Protein AF-A0A915YGZ9-F1 (afdb_monomer_lite)

Organism: NCBI:txid2864201

Foldseek 3Di:
DQDAQDPVCQVVDAPVSLLSNVQPVVLVQQFFKKKWFALDDHPPGGAIHIHGHNDPVVQVVVVVVVVVPVDPRRQMWMFTWDWDQDPQGIEIEGETDDGPDDQVRCQVRVQVVCCVRHVYGYHYDPDDDPDPDPDDDDDDDDDDDDDDDDDDDDDDDDDPDDPLVVLLVVLVVLLVVLLVLLLVLLVVLLVVLVVVDDLLSSLVSLVVSLSSLVVSVVSLVVHDPVSVVVCVVSNVLSVVLSVLSNVLSVLSNCLVPPDDDPVVSVVSSVVSSVSSVVNNVSSD

Structure (mmCIF, N/CA/C/O backbone):
data_AF-A0A915YGZ9-F1
#
_entry.id   AF-A0A915YGZ9-F1
#
loop_
_atom_site.group_PDB
_atom_site.id
_atom_site.type_symbol
_atom_site.label_atom_id
_atom_site.label_alt_id
_atom_site.label_comp_id
_atom_site.label_asym_id
_atom_site.label_entity_id
_atom_site.label_seq_id
_atom_site.pdbx_PDB_ins_code
_atom_site.Cartn_x
_atom_site.Cartn_y
_atom_site.Cartn_z
_atom_site.occupancy
_atom_site.B_iso_or_equiv
_atom_site.auth_seq_id
_atom_site.auth_comp_id
_atom_site.auth_asym_id
_atom_site.auth_atom_id
_atom_site.pdbx_PDB_model_num
ATOM 1 N N . MET A 1 1 ? -18.523 4.473 -26.716 1.00 43.66 1 MET A N 1
ATOM 2 C CA . MET A 1 1 ? -17.193 3.963 -26.310 1.00 43.66 1 MET A CA 1
ATOM 3 C C . MET A 1 1 ? -17.220 3.753 -24.802 1.00 43.66 1 MET A C 1
ATOM 5 O O . MET A 1 1 ? -17.851 4.558 -24.131 1.00 43.66 1 MET A O 1
ATOM 9 N N . ALA A 1 2 ? -16.662 2.661 -24.270 1.00 50.44 2 ALA A N 1
ATOM 10 C CA . ALA A 1 2 ? -16.643 2.442 -22.821 1.00 50.44 2 ALA A CA 1
ATOM 11 C C . ALA A 1 2 ? -15.711 3.469 -22.157 1.00 50.44 2 ALA A C 1
ATOM 13 O O . ALA A 1 2 ? -14.562 3.607 -22.577 1.00 50.44 2 ALA A O 1
ATOM 14 N N . GLU A 1 3 ? -16.214 4.203 -21.165 1.00 63.06 3 GLU A N 1
ATOM 15 C CA . GLU A 1 3 ? -15.434 5.199 -20.427 1.00 63.06 3 GLU A CA 1
ATOM 16 C C . GLU A 1 3 ? -14.246 4.537 -19.724 1.00 63.06 3 GLU A C 1
ATOM 18 O O . GLU A 1 3 ? -14.360 3.471 -19.107 1.00 63.06 3 GLU A O 1
ATOM 23 N N . ILE A 1 4 ? -13.075 5.158 -19.863 1.00 77.62 4 ILE A N 1
ATOM 24 C CA . ILE A 1 4 ? -11.853 4.716 -19.197 1.00 77.62 4 ILE A CA 1
ATOM 25 C C . ILE A 1 4 ? -11.959 5.110 -17.733 1.00 77.62 4 ILE A C 1
ATOM 27 O O . ILE A 1 4 ? -12.167 6.278 -17.422 1.00 77.62 4 ILE A O 1
ATOM 31 N N . LEU A 1 5 ? -11.795 4.144 -16.833 1.00 84.12 5 LEU A N 1
ATOM 32 C CA . LEU A 1 5 ? -11.797 4.432 -15.411 1.00 84.12 5 LEU A CA 1
ATOM 33 C C . LEU A 1 5 ? -10.493 5.156 -15.042 1.00 84.12 5 LEU A C 1
ATOM 35 O O . LEU A 1 5 ? -9.425 4.547 -15.019 1.00 84.12 5 LEU A O 1
ATOM 39 N N . SER A 1 6 ? -10.575 6.461 -14.778 1.00 87.19 6 SER A N 1
ATOM 40 C CA . SER A 1 6 ? -9.442 7.309 -14.391 1.00 87.19 6 SER A CA 1
ATOM 41 C C . SER A 1 6 ? -9.788 8.165 -13.175 1.00 87.19 6 SER A C 1
ATOM 43 O O . SER A 1 6 ? -10.955 8.416 -12.884 1.00 87.19 6 SER A O 1
ATOM 45 N N . TYR A 1 7 ? -8.766 8.611 -12.447 1.00 86.94 7 TYR A N 1
ATOM 46 C CA . TYR A 1 7 ? -8.961 9.400 -11.231 1.00 86.94 7 TYR A CA 1
ATOM 47 C C . TYR A 1 7 ? -9.593 10.772 -11.487 1.00 86.94 7 TYR A C 1
ATOM 49 O O . TYR A 1 7 ? -10.440 11.195 -10.707 1.00 86.94 7 TYR A O 1
ATOM 57 N N . ASP A 1 8 ? -9.232 11.437 -12.586 1.00 85.44 8 ASP A N 1
ATOM 58 C CA . ASP A 1 8 ? -9.787 12.753 -12.928 1.00 85.44 8 ASP A CA 1
ATOM 59 C C . ASP A 1 8 ? -11.299 12.675 -13.147 1.00 85.44 8 ASP A C 1
ATOM 61 O O . ASP A 1 8 ? -12.052 13.497 -12.630 1.00 85.44 8 ASP A O 1
ATOM 65 N N . LEU A 1 9 ? -11.749 11.617 -13.827 1.00 85.19 9 LEU A N 1
ATOM 66 C CA . LEU A 1 9 ? -13.162 11.394 -14.118 1.00 85.19 9 LEU A CA 1
ATOM 67 C C . LEU A 1 9 ? -13.955 10.959 -12.879 1.00 85.19 9 LEU A C 1
ATOM 69 O O . LEU A 1 9 ? -15.154 11.211 -12.804 1.00 85.19 9 LEU A O 1
ATOM 73 N N . LEU A 1 10 ? -13.314 10.351 -11.872 1.00 84.88 10 LEU A N 1
ATOM 74 C CA . LEU A 1 10 ? -14.006 9.899 -10.657 1.00 84.88 10 LEU A CA 1
ATOM 75 C C . LEU A 1 10 ? -14.668 11.031 -9.866 1.00 84.88 10 LEU A C 1
ATOM 77 O O . LEU A 1 10 ? -15.648 10.766 -9.171 1.00 84.88 10 LEU A O 1
ATOM 81 N N . LYS A 1 11 ? -14.144 12.261 -9.948 1.00 80.06 11 LYS A N 1
ATOM 82 C CA . LYS A 1 11 ? -14.686 13.415 -9.212 1.00 80.06 11 LYS A CA 1
ATOM 83 C C . LYS A 1 11 ? -16.086 13.807 -9.690 1.00 80.06 11 LYS A C 1
ATOM 85 O O . LYS A 1 11 ? -16.887 14.290 -8.895 1.00 80.06 11 LYS A O 1
ATOM 90 N N . GLU A 1 12 ? -16.368 13.578 -10.967 1.00 83.69 12 GLU A N 1
ATOM 91 C CA . GLU A 1 12 ? -17.609 13.988 -11.633 1.00 83.69 12 GLU A CA 1
ATOM 92 C C . GLU A 1 12 ? -18.533 12.795 -11.932 1.00 83.69 12 GLU A C 1
ATOM 94 O O . GLU A 1 12 ? -19.723 12.967 -12.190 1.00 83.69 12 GLU A O 1
ATOM 99 N N . MET A 1 13 ? -18.002 11.573 -11.840 1.00 86.44 13 MET A N 1
ATOM 100 C CA . MET A 1 13 ? -18.695 10.334 -12.180 1.00 86.44 13 MET A CA 1
ATOM 101 C C . MET A 1 13 ? -19.729 9.910 -11.129 1.00 86.44 13 MET A C 1
ATOM 103 O O . MET A 1 13 ? -19.469 9.851 -9.921 1.00 86.44 13 MET A O 1
ATOM 107 N N . LYS A 1 14 ? -20.912 9.500 -11.596 1.00 87.31 14 LYS A N 1
ATOM 108 C CA . LYS A 1 14 ? -21.952 8.893 -10.750 1.00 87.31 14 LYS A CA 1
ATOM 109 C C . LYS A 1 14 ? -21.670 7.409 -10.507 1.00 87.31 14 LYS A C 1
ATOM 111 O O . LYS A 1 14 ? -21.064 6.713 -11.315 1.00 87.31 14 LYS A O 1
ATOM 116 N N . PHE A 1 15 ? -22.227 6.852 -9.431 1.00 86.00 15 PHE A N 1
ATOM 117 C CA . PHE A 1 15 ? -22.031 5.434 -9.085 1.00 86.00 15 PHE A CA 1
ATOM 118 C C . PHE A 1 15 ? -22.473 4.442 -10.175 1.00 86.00 15 PHE A C 1
ATOM 120 O O . PHE A 1 15 ? -21.879 3.372 -10.322 1.00 86.00 15 PHE A O 1
ATOM 127 N N . ALA A 1 16 ? -23.505 4.782 -10.950 1.00 87.31 16 ALA A N 1
ATOM 128 C CA . ALA A 1 16 ? -23.951 3.969 -12.080 1.00 87.31 16 ALA A CA 1
ATOM 129 C C . ALA A 1 16 ? -22.912 3.935 -13.217 1.00 87.31 16 ALA A C 1
ATOM 131 O O . ALA A 1 16 ? -22.626 2.861 -13.750 1.00 87.31 16 ALA A O 1
ATOM 132 N N . GLU A 1 17 ? -22.319 5.085 -13.540 1.00 88.62 17 GLU A N 1
ATOM 133 C CA . GLU A 1 17 ? -21.256 5.230 -14.543 1.00 88.62 17 GLU A CA 1
ATOM 134 C C . GLU A 1 17 ? -19.993 4.500 -14.085 1.00 88.62 17 GLU A C 1
ATOM 136 O O . GLU A 1 17 ? -19.465 3.668 -14.822 1.00 88.62 17 GLU A O 1
ATOM 141 N N . PHE A 1 18 ? -19.614 4.665 -12.812 1.00 89.44 18 PHE A N 1
ATOM 142 C CA . PHE A 1 18 ? -18.520 3.916 -12.198 1.00 89.44 18 PHE A CA 1
ATOM 143 C C . PHE A 1 18 ? -18.709 2.408 -12.348 1.00 89.44 18 PHE A C 1
ATOM 145 O O . PHE A 1 18 ? -17.814 1.721 -12.829 1.00 89.44 18 PHE A O 1
ATOM 152 N N . LYS A 1 19 ? -19.884 1.868 -11.998 1.00 88.75 19 LYS A N 1
ATOM 153 C CA . LYS A 1 19 ? -20.161 0.432 -12.158 1.00 88.75 19 LYS A CA 1
ATOM 154 C C . LYS A 1 19 ? -20.038 -0.031 -13.606 1.00 88.75 19 LYS A C 1
ATOM 156 O O . LYS A 1 19 ? -19.611 -1.161 -13.837 1.00 88.75 19 LYS A O 1
ATOM 161 N N . LYS A 1 20 ? -20.452 0.799 -14.566 1.00 89.69 20 LYS A N 1
ATOM 162 C CA . LYS A 1 20 ? -20.376 0.484 -15.995 1.00 89.69 20 LYS A CA 1
ATOM 163 C C . LYS A 1 20 ? -18.922 0.464 -16.471 1.00 89.69 20 LYS A C 1
ATOM 165 O O . LYS A 1 20 ? -18.517 -0.527 -17.069 1.00 89.69 20 LYS A O 1
ATOM 170 N N . ALA A 1 21 ? -18.140 1.490 -16.135 1.00 89.00 21 ALA A N 1
ATOM 171 C CA . ALA A 1 21 ? -16.714 1.570 -16.452 1.00 89.00 21 ALA A CA 1
ATOM 172 C C . ALA A 1 21 ? -15.910 0.455 -15.762 1.00 89.00 21 ALA A C 1
ATOM 174 O O . ALA A 1 21 ? -15.092 -0.213 -16.386 1.00 89.00 21 ALA A O 1
ATOM 175 N N . PHE A 1 22 ? -16.203 0.174 -14.490 1.00 90.38 22 PHE A N 1
ATOM 176 C CA . PHE A 1 22 ? -15.531 -0.867 -13.714 1.00 90.38 22 PHE A CA 1
ATOM 177 C C . PHE A 1 22 ? -15.728 -2.267 -14.304 1.00 90.38 22 PHE A C 1
ATOM 179 O O . PHE A 1 22 ? -14.809 -3.079 -14.261 1.00 90.38 22 PHE A O 1
ATOM 186 N N . LYS A 1 23 ? -16.907 -2.555 -14.875 1.00 90.56 23 LYS A N 1
ATOM 187 C CA . LYS A 1 23 ? -17.231 -3.840 -15.521 1.00 90.56 23 LYS A CA 1
ATOM 188 C C . LYS A 1 23 ? -16.479 -4.085 -16.831 1.00 90.56 23 LYS A C 1
ATOM 190 O O . LYS A 1 23 ? -16.531 -5.201 -17.353 1.00 90.56 23 LYS A O 1
ATOM 195 N N . GLU A 1 24 ? -15.773 -3.085 -17.355 1.00 90.19 24 GLU A N 1
ATOM 196 C CA . GLU A 1 24 ? -15.009 -3.192 -18.592 1.00 90.19 24 GLU A CA 1
ATOM 197 C C . GLU A 1 24 ? -13.761 -4.067 -18.386 1.00 90.19 24 GLU A C 1
ATOM 199 O O . GLU A 1 24 ? -12.657 -3.598 -18.095 1.00 90.19 24 GLU A O 1
ATOM 204 N N . LYS A 1 25 ? -13.931 -5.383 -18.560 1.00 87.12 25 LYS A N 1
ATOM 205 C CA . LYS A 1 25 ? -12.878 -6.395 -18.349 1.00 87.12 25 LYS A CA 1
ATOM 206 C C . LYS A 1 25 ? -11.600 -6.102 -19.137 1.00 87.12 25 LYS A C 1
ATOM 208 O O . LYS A 1 25 ? -10.515 -6.474 -18.699 1.00 87.12 25 LYS A O 1
ATOM 213 N N . THR A 1 26 ? -11.714 -5.445 -20.290 1.00 88.88 26 THR A N 1
ATOM 214 C CA . THR A 1 26 ? -10.580 -5.065 -21.141 1.00 88.88 26 THR A CA 1
ATOM 215 C C . THR A 1 26 ? -9.584 -4.164 -20.412 1.00 88.88 26 THR A C 1
ATOM 217 O O . THR A 1 26 ? -8.379 -4.299 -20.617 1.00 88.88 26 THR A O 1
ATOM 220 N N . GLN A 1 27 ? -10.061 -3.265 -19.545 1.00 90.56 27 GLN A N 1
ATOM 221 C CA . GLN A 1 27 ? -9.191 -2.368 -18.779 1.00 90.56 27 GLN A CA 1
ATOM 222 C C . GLN A 1 27 ? -8.396 -3.147 -17.733 1.00 90.56 27 GLN A C 1
ATOM 224 O O . GLN A 1 27 ? -7.191 -2.953 -17.628 1.00 90.56 27 GLN A O 1
ATOM 229 N N . TRP A 1 28 ? -9.042 -4.096 -17.054 1.00 91.38 28 TRP A N 1
ATOM 230 C CA . TRP A 1 28 ? -8.407 -4.972 -16.067 1.00 91.38 28 TRP A CA 1
ATOM 231 C C . TRP A 1 28 ? -7.392 -5.932 -16.683 1.00 91.38 28 TRP A C 1
ATOM 233 O O . TRP A 1 28 ? -6.303 -6.091 -16.147 1.00 91.38 28 TRP A O 1
ATOM 243 N N . LYS A 1 29 ? -7.699 -6.514 -17.848 1.00 88.94 29 LYS A N 1
ATOM 244 C CA . LYS A 1 29 ? -6.768 -7.398 -18.573 1.00 88.94 29 LYS A CA 1
ATOM 245 C C . LYS A 1 29 ? -5.496 -6.688 -19.040 1.00 88.94 29 LYS A C 1
ATOM 247 O O . LYS A 1 29 ? -4.456 -7.321 -19.144 1.00 88.94 29 LYS A O 1
ATOM 252 N N . LYS A 1 30 ? -5.588 -5.397 -19.374 1.00 90.31 30 LYS A N 1
ATOM 253 C CA . LYS A 1 30 ? -4.459 -4.593 -19.877 1.00 90.31 30 LYS A CA 1
ATOM 254 C C . LYS A 1 30 ? -3.708 -3.852 -18.773 1.00 90.31 30 LYS A C 1
ATOM 256 O O . LYS A 1 30 ? -2.766 -3.118 -19.071 1.00 90.31 30 LYS A O 1
ATOM 261 N N . ALA A 1 31 ? -4.167 -3.950 -17.533 1.00 92.94 31 ALA A N 1
ATOM 262 C CA . ALA A 1 31 ? -3.601 -3.187 -16.444 1.00 92.94 31 ALA A CA 1
ATOM 263 C C . ALA A 1 31 ? -2.460 -3.956 -15.775 1.00 92.94 31 ALA A C 1
ATOM 265 O O . ALA A 1 31 ? -2.539 -5.161 -15.569 1.00 92.94 31 ALA A O 1
ATOM 266 N N . LYS A 1 32 ? -1.386 -3.224 -15.476 1.00 91.50 32 LYS A N 1
ATOM 267 C CA . LYS A 1 32 ? -0.167 -3.711 -14.813 1.00 91.50 32 LYS A CA 1
ATOM 268 C C . LYS A 1 32 ? -0.050 -3.192 -13.379 1.00 91.50 32 LYS A C 1
ATOM 270 O O . LYS A 1 32 ? 0.718 -3.709 -12.577 1.00 91.50 32 LYS A O 1
ATOM 275 N N . ALA A 1 33 ? -0.797 -2.142 -13.053 1.00 92.19 33 ALA A N 1
ATOM 276 C CA . ALA A 1 33 ? -0.875 -1.582 -11.714 1.00 92.19 33 ALA A CA 1
ATOM 277 C C . ALA A 1 33 ? -2.306 -1.142 -11.403 1.00 92.19 33 ALA A C 1
ATOM 279 O O . ALA A 1 33 ? -3.126 -0.985 -12.309 1.00 92.19 33 ALA A O 1
ATOM 280 N N . ALA A 1 34 ? -2.608 -0.936 -10.127 1.00 94.00 34 ALA A N 1
ATOM 281 C CA . ALA A 1 34 ? -3.889 -0.402 -9.693 1.00 94.00 34 ALA A CA 1
ATOM 282 C C . ALA A 1 34 ? -3.729 0.499 -8.468 1.00 94.00 34 ALA A C 1
ATOM 284 O O . ALA A 1 34 ? -2.832 0.305 -7.642 1.00 94.00 34 ALA A O 1
ATOM 285 N N . ILE A 1 35 ? -4.633 1.472 -8.354 1.00 91.75 35 ILE A N 1
ATOM 286 C CA . ILE A 1 35 ? -4.835 2.247 -7.129 1.00 91.75 35 ILE A CA 1
ATOM 287 C C . ILE A 1 35 ? -6.221 1.957 -6.585 1.00 91.75 35 ILE A C 1
ATOM 289 O O . ILE A 1 35 ? -7.209 2.024 -7.309 1.00 91.75 35 ILE A O 1
ATOM 293 N N . PHE A 1 36 ? -6.283 1.691 -5.293 1.00 91.75 36 PHE A N 1
ATOM 294 C CA . PHE A 1 36 ? -7.495 1.529 -4.524 1.00 91.75 36 PHE A CA 1
ATOM 295 C C . PHE A 1 36 ? -7.694 2.741 -3.621 1.00 91.75 36 PHE A C 1
ATOM 297 O O . PHE A 1 36 ? -6.820 3.097 -2.830 1.00 91.75 36 PHE A O 1
ATOM 304 N N . LEU A 1 37 ? -8.862 3.364 -3.735 1.00 89.56 37 LEU A N 1
ATOM 305 C CA . LEU A 1 37 ? -9.343 4.391 -2.823 1.00 89.56 37 LEU A CA 1
ATOM 306 C C . LEU A 1 37 ? -10.412 3.756 -1.945 1.00 89.56 37 LEU A C 1
ATOM 308 O O . LEU A 1 37 ? -11.512 3.445 -2.401 1.00 89.56 37 LEU A O 1
ATOM 312 N N . ILE A 1 38 ? -10.070 3.520 -0.689 1.00 87.00 38 ILE A N 1
ATOM 313 C CA . ILE A 1 38 ? -10.939 2.869 0.279 1.00 87.00 38 ILE A CA 1
ATOM 314 C C . ILE A 1 38 ? -11.824 3.912 0.950 1.00 87.00 38 ILE A C 1
ATOM 316 O O . ILE A 1 38 ? -11.383 5.010 1.280 1.00 87.00 38 ILE A O 1
ATOM 320 N N . ASP A 1 39 ? -13.089 3.549 1.161 1.00 84.56 39 ASP A N 1
ATOM 321 C CA . ASP A 1 39 ? -14.112 4.422 1.741 1.00 84.56 39 ASP A CA 1
ATOM 322 C C . ASP A 1 39 ? -14.301 5.745 0.952 1.00 84.56 39 ASP A C 1
ATOM 324 O O . ASP A 1 39 ? -14.706 6.763 1.522 1.00 84.56 39 ASP A O 1
ATOM 328 N N . TYR A 1 40 ? -14.036 5.737 -0.365 1.00 86.69 40 TYR A N 1
ATOM 329 C CA . TYR A 1 40 ? -14.212 6.904 -1.230 1.00 86.69 40 TYR A CA 1
ATOM 330 C C . TYR A 1 40 ? -15.689 7.294 -1.298 1.00 86.69 40 TYR A C 1
ATOM 332 O O . TYR A 1 40 ? -16.562 6.456 -1.543 1.00 86.69 40 TYR A O 1
ATOM 340 N N . LYS A 1 41 ? -15.979 8.578 -1.065 1.00 84.38 41 LYS A N 1
ATOM 341 C CA . LYS A 1 41 ? -17.345 9.105 -1.064 1.00 84.38 41 LYS A CA 1
ATOM 342 C C . LYS A 1 41 ? -17.785 9.400 -2.496 1.00 84.38 41 LYS A C 1
ATOM 344 O O . LYS A 1 41 ? -17.316 10.359 -3.093 1.00 84.38 41 LYS A O 1
ATOM 349 N N . MET A 1 42 ? -18.725 8.611 -3.005 1.00 83.50 42 MET A N 1
ATOM 350 C CA . MET A 1 42 ? -19.370 8.830 -4.298 1.00 83.50 42 MET A CA 1
ATOM 351 C C . MET A 1 42 ? -20.863 9.074 -4.055 1.00 83.50 42 MET A C 1
ATOM 353 O O . MET A 1 42 ? -21.621 8.163 -3.706 1.00 83.50 42 MET A O 1
ATOM 357 N N . GLY A 1 43 ? -21.277 10.338 -4.153 1.00 79.38 43 GLY A N 1
ATOM 358 C CA . GLY A 1 43 ? -22.598 10.780 -3.702 1.00 79.38 43 GLY A CA 1
ATOM 359 C C . GLY A 1 43 ? -22.776 10.594 -2.189 1.00 79.38 43 GLY A C 1
ATOM 360 O O . GLY A 1 43 ? -22.001 11.120 -1.387 1.00 79.38 43 GLY A O 1
ATOM 361 N N . THR A 1 44 ? -23.799 9.840 -1.783 1.00 80.44 44 THR A N 1
ATOM 362 C CA . THR A 1 44 ? -24.118 9.574 -0.367 1.00 80.44 44 THR A CA 1
ATOM 363 C C . THR A 1 44 ? -23.420 8.341 0.208 1.00 80.44 44 THR A C 1
ATOM 365 O O . THR A 1 44 ? -23.426 8.156 1.423 1.00 80.44 44 THR A O 1
ATOM 368 N N . LYS A 1 45 ? -22.794 7.499 -0.627 1.00 80.75 45 LYS A N 1
ATOM 369 C CA . LYS A 1 45 ? -22.189 6.229 -0.199 1.00 80.75 45 LYS A CA 1
ATOM 370 C C . LYS A 1 45 ? -20.666 6.317 -0.173 1.00 80.75 45 LYS A C 1
ATOM 372 O O . LYS A 1 45 ? -20.054 6.905 -1.062 1.00 80.75 45 LYS A O 1
ATOM 377 N N . LYS A 1 46 ? -20.057 5.695 0.838 1.00 85.56 46 LYS A N 1
ATOM 378 C CA . LYS A 1 46 ? -18.619 5.404 0.868 1.00 85.56 46 LYS A CA 1
ATOM 379 C C . LYS A 1 46 ? -18.405 3.991 0.348 1.00 85.56 46 LYS A C 1
ATOM 381 O O . LYS A 1 46 ? -19.049 3.067 0.837 1.00 85.56 46 LYS A O 1
ATOM 386 N N . LEU A 1 47 ? -17.530 3.824 -0.635 1.00 85.94 47 LEU A N 1
ATOM 387 C CA . LEU A 1 47 ? -17.224 2.516 -1.205 1.00 85.94 47 LEU A CA 1
ATOM 388 C C . LEU A 1 47 ? -15.755 2.413 -1.627 1.00 85.94 47 LEU A C 1
ATOM 390 O O . LEU A 1 47 ? -15.129 3.438 -1.901 1.00 85.94 47 LEU A O 1
ATOM 394 N N . PRO A 1 48 ? -15.189 1.196 -1.676 1.00 88.50 48 PRO A N 1
ATOM 395 C CA . PRO A 1 48 ? -13.889 0.989 -2.289 1.00 88.50 48 PRO A CA 1
ATOM 396 C C . PRO A 1 48 ? -13.985 1.231 -3.799 1.00 88.50 48 PRO A C 1
ATOM 398 O O . PRO A 1 48 ? -14.877 0.711 -4.467 1.00 88.50 48 PRO A O 1
ATOM 401 N N . ILE A 1 49 ? -13.049 2.005 -4.333 1.00 90.00 49 ILE A N 1
ATOM 402 C CA . ILE A 1 49 ? -12.879 2.240 -5.767 1.00 90.00 49 ILE A CA 1
ATOM 403 C C . ILE A 1 49 ? -11.524 1.694 -6.175 1.00 90.00 49 ILE A C 1
ATOM 405 O O . ILE A 1 49 ? -10.552 1.893 -5.454 1.00 90.00 49 ILE A O 1
ATOM 409 N N . ALA A 1 50 ? -11.452 1.040 -7.331 1.00 92.00 50 ALA A N 1
ATOM 410 C CA . ALA A 1 50 ? -10.194 0.584 -7.902 1.00 92.00 50 ALA A CA 1
ATOM 411 C C . ALA A 1 50 ? -9.999 1.188 -9.289 1.00 92.00 50 ALA A C 1
ATOM 413 O O . ALA A 1 50 ? -10.913 1.150 -10.105 1.00 92.00 50 ALA A O 1
ATOM 414 N N . ILE A 1 51 ? -8.814 1.727 -9.547 1.00 92.69 51 ILE A N 1
ATOM 415 C CA . ILE A 1 51 ? -8.445 2.410 -10.784 1.00 92.69 51 ILE A CA 1
ATOM 416 C C . ILE A 1 51 ? -7.339 1.589 -11.454 1.00 92.69 51 ILE A C 1
ATOM 418 O O . ILE A 1 51 ? -6.222 1.553 -10.927 1.00 92.69 51 ILE A O 1
ATOM 422 N N . PRO A 1 52 ? -7.621 0.914 -12.581 1.00 94.38 52 PRO A N 1
ATOM 423 C CA . PRO A 1 52 ? -6.624 0.150 -13.315 1.00 94.38 52 PRO A CA 1
ATOM 424 C C . PRO A 1 52 ? -5.673 1.075 -14.086 1.00 94.38 52 PRO A C 1
ATOM 426 O O . PRO A 1 52 ? -6.091 2.026 -14.743 1.00 94.38 52 PRO A O 1
ATOM 429 N N . LEU A 1 53 ? -4.380 0.760 -14.065 1.00 92.56 53 LEU A N 1
ATOM 430 C CA . LEU A 1 53 ? -3.331 1.487 -14.777 1.00 92.56 53 LEU A CA 1
ATOM 431 C C . LEU A 1 53 ? -2.603 0.561 -15.749 1.00 92.56 53 LEU A C 1
ATOM 433 O O . LEU A 1 53 ? -2.087 -0.489 -15.372 1.00 92.56 53 LEU A O 1
ATOM 437 N N . ARG A 1 54 ? -2.493 0.984 -17.012 1.00 90.25 54 ARG A N 1
ATOM 438 C CA . ARG A 1 54 ? -1.780 0.223 -18.058 1.00 90.25 54 ARG A CA 1
ATOM 439 C C . ARG A 1 54 ? -0.264 0.188 -17.860 1.00 90.25 54 ARG A C 1
ATOM 441 O O . ARG A 1 54 ? 0.390 -0.749 -18.302 1.00 90.25 54 ARG A O 1
ATOM 448 N N . LYS A 1 55 ? 0.300 1.226 -17.237 1.00 87.12 55 LYS A N 1
ATOM 449 C CA . LYS A 1 55 ? 1.745 1.388 -17.029 1.00 87.12 55 LYS A CA 1
ATOM 450 C C . LYS A 1 55 ? 2.044 1.493 -15.539 1.00 87.12 55 LYS A C 1
ATOM 452 O O . LYS A 1 55 ? 1.404 2.272 -14.837 1.00 87.12 55 LYS A O 1
ATOM 457 N N . THR A 1 56 ? 3.059 0.769 -15.082 1.00 84.12 56 THR A N 1
ATOM 458 C CA . THR A 1 56 ? 3.564 0.821 -13.700 1.00 84.12 56 THR A CA 1
ATOM 459 C C . THR A 1 56 ? 4.149 2.193 -13.357 1.00 84.12 56 THR A C 1
ATOM 461 O O . THR A 1 56 ? 3.975 2.687 -12.246 1.00 84.12 56 THR A O 1
ATOM 464 N N . THR A 1 57 ? 4.758 2.874 -14.332 1.00 84.38 57 THR A N 1
ATOM 465 C CA . THR A 1 57 ? 5.325 4.225 -14.176 1.00 84.38 57 THR A CA 1
ATOM 466 C C . THR A 1 57 ? 4.279 5.292 -13.840 1.00 84.38 57 THR A C 1
ATOM 468 O O . THR A 1 57 ? 4.593 6.256 -13.142 1.00 84.38 57 THR A O 1
ATOM 471 N N . ALA A 1 58 ? 3.023 5.101 -14.260 1.00 85.31 58 ALA A N 1
ATOM 472 C CA . ALA A 1 58 ? 1.922 6.017 -13.955 1.00 85.31 58 ALA A CA 1
ATOM 473 C C . ALA A 1 58 ? 1.500 5.970 -12.474 1.00 85.31 58 ALA A C 1
ATOM 475 O O . ALA A 1 58 ? 0.905 6.924 -11.974 1.00 85.31 58 ALA A O 1
ATOM 476 N N . LEU A 1 59 ? 1.847 4.894 -11.755 1.00 85.56 59 LEU A N 1
ATOM 477 C CA . LEU A 1 59 ? 1.446 4.671 -10.366 1.00 85.56 59 LEU A CA 1
ATOM 478 C C . LEU A 1 59 ? 1.950 5.787 -9.441 1.00 85.56 59 LEU A C 1
ATOM 480 O O . LEU A 1 59 ? 1.169 6.389 -8.709 1.00 85.56 59 LEU A O 1
ATOM 484 N N . LYS A 1 60 ? 3.247 6.117 -9.514 1.00 84.06 60 LYS A N 1
ATOM 485 C CA . LYS A 1 60 ? 3.865 7.149 -8.659 1.00 84.06 60 LYS A CA 1
ATOM 486 C C . LYS A 1 60 ? 3.277 8.538 -8.911 1.00 84.06 60 LYS A C 1
ATOM 488 O O . LYS A 1 60 ? 3.057 9.284 -7.959 1.00 84.06 60 LYS A O 1
ATOM 493 N N . GLY A 1 61 ? 3.036 8.882 -10.178 1.00 86.19 61 GLY A N 1
ATOM 494 C CA . GLY A 1 61 ? 2.429 10.160 -10.557 1.00 86.19 61 GLY A CA 1
ATOM 495 C C . GLY A 1 61 ? 1.022 10.296 -9.985 1.00 86.19 61 GLY A C 1
ATOM 496 O O . GLY A 1 61 ? 0.715 11.286 -9.326 1.00 86.19 61 GLY A O 1
ATOM 497 N N . LEU A 1 62 ? 0.215 9.245 -10.133 1.00 85.9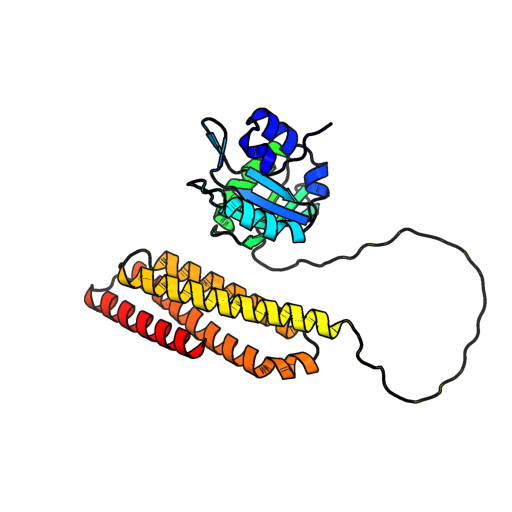4 62 LEU A N 1
ATOM 498 C CA . LEU A 1 62 ? -1.161 9.254 -9.662 1.00 85.94 62 LEU A CA 1
ATOM 499 C C . LEU A 1 62 ? -1.264 9.261 -8.129 1.00 85.94 62 LEU A C 1
ATOM 501 O O . LEU A 1 62 ? -2.084 9.987 -7.579 1.00 85.94 62 LEU A O 1
ATOM 505 N N . ILE A 1 63 ? -0.385 8.546 -7.414 1.00 85.81 63 ILE A N 1
ATOM 506 C CA . ILE A 1 63 ? -0.311 8.627 -5.942 1.00 85.81 63 ILE A CA 1
ATOM 507 C C . ILE A 1 63 ? -0.031 10.065 -5.486 1.00 85.81 63 ILE A C 1
ATOM 509 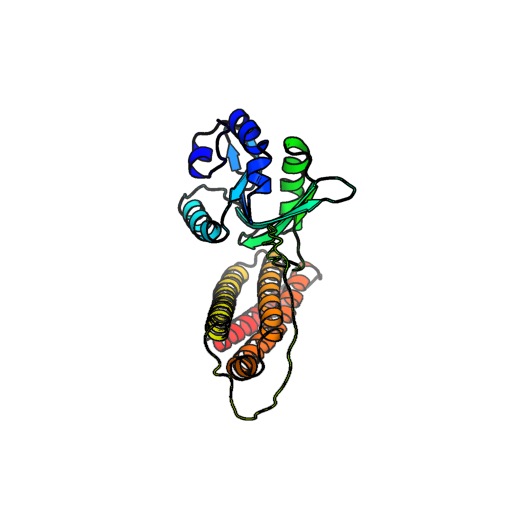O O . ILE A 1 63 ? -0.658 10.538 -4.538 1.00 85.81 63 ILE A O 1
ATOM 513 N N . LYS A 1 64 ? 0.910 10.768 -6.136 1.00 86.44 64 LYS A N 1
ATOM 514 C CA . LYS A 1 64 ? 1.224 12.167 -5.802 1.00 86.44 64 LYS A CA 1
ATOM 515 C C . LYS A 1 64 ? 0.028 13.082 -6.046 1.00 86.44 64 LYS A C 1
ATOM 517 O O . LYS A 1 64 ? -0.280 13.897 -5.184 1.00 86.44 64 LYS A O 1
ATOM 522 N N . GLN A 1 65 ? -0.646 12.917 -7.182 1.00 86.56 65 GLN A N 1
ATOM 523 C CA . GLN A 1 65 ? -1.841 13.681 -7.526 1.00 86.56 65 GLN A CA 1
ATOM 524 C C . GLN A 1 65 ? -2.958 13.473 -6.496 1.00 86.56 65 GLN A C 1
ATOM 526 O O . GLN A 1 65 ? -3.499 14.442 -5.971 1.00 86.56 65 GLN A O 1
ATOM 531 N N . ILE A 1 66 ? -3.247 12.216 -6.150 1.00 85.06 66 ILE A N 1
ATOM 532 C CA . ILE A 1 66 ? -4.266 11.865 -5.157 1.00 85.06 66 ILE A CA 1
ATOM 533 C C . ILE A 1 66 ? -3.932 12.500 -3.805 1.00 85.06 66 ILE A C 1
ATOM 535 O O . ILE A 1 66 ? -4.783 13.171 -3.242 1.00 85.06 66 ILE A O 1
ATOM 539 N N . LYS A 1 67 ? -2.688 12.368 -3.322 1.00 79.69 67 LYS A N 1
ATOM 540 C CA . LYS A 1 67 ? -2.252 12.962 -2.044 1.00 79.69 67 LYS A CA 1
ATOM 541 C C . LYS A 1 67 ? -2.296 14.497 -2.033 1.00 79.69 67 LYS A C 1
ATOM 543 O O . LYS A 1 67 ? -2.426 15.083 -0.960 1.00 79.69 67 LYS A O 1
ATOM 548 N N . ALA A 1 68 ? -2.128 15.142 -3.188 1.00 84.00 68 ALA A N 1
ATOM 549 C CA . ALA A 1 68 ? -2.210 16.596 -3.318 1.00 84.00 68 ALA A CA 1
ATOM 550 C C . ALA A 1 68 ? -3.662 17.096 -3.255 1.00 84.00 68 ALA A C 1
ATOM 552 O O . ALA A 1 68 ? -3.928 18.141 -2.657 1.00 84.00 68 ALA A O 1
ATOM 553 N N . ASP A 1 69 ? -4.604 16.328 -3.805 1.00 75.94 69 ASP A N 1
ATOM 554 C CA . ASP A 1 69 ? -6.028 16.533 -3.563 1.00 75.94 69 ASP A CA 1
ATOM 555 C C . ASP A 1 69 ? -6.323 16.213 -2.094 1.00 75.94 69 ASP A C 1
ATOM 557 O O . ASP A 1 69 ? -6.428 15.052 -1.710 1.00 75.94 69 ASP A O 1
ATOM 561 N N . LYS A 1 70 ? -6.459 17.244 -1.253 1.00 62.94 70 LYS A N 1
ATOM 562 C CA . LYS A 1 70 ? -6.752 17.151 0.190 1.00 62.94 70 LYS A CA 1
ATOM 563 C C . LYS A 1 70 ? -8.144 16.557 0.496 1.00 62.94 70 LYS A C 1
ATOM 565 O O . LYS A 1 70 ? -8.925 17.144 1.243 1.00 62.94 70 LYS A O 1
ATOM 570 N N . HIS A 1 71 ? -8.500 15.402 -0.063 1.00 59.47 71 HIS A N 1
ATOM 571 C CA . HIS A 1 71 ? -9.721 14.702 0.299 1.00 59.47 71 HIS A CA 1
ATOM 572 C C . HIS A 1 71 ? -9.555 14.083 1.696 1.00 59.47 71 HIS A C 1
ATOM 574 O O . HIS A 1 71 ? -8.657 13.267 1.911 1.00 59.47 71 HIS A O 1
ATOM 580 N N . PRO A 1 72 ? -10.453 14.392 2.645 1.00 46.59 72 PRO A N 1
ATOM 581 C CA . PRO A 1 72 ? -10.248 14.134 4.073 1.00 46.59 72 PRO A CA 1
ATOM 582 C C . PRO A 1 72 ? -10.279 12.653 4.500 1.00 46.59 72 PRO A C 1
ATOM 584 O O . PRO A 1 72 ? -10.194 12.369 5.685 1.00 46.59 72 PRO A O 1
ATOM 587 N N . ASN A 1 73 ? -10.418 11.696 3.573 1.00 53.47 73 ASN A N 1
ATOM 588 C CA . ASN A 1 73 ? -10.606 10.269 3.878 1.00 53.47 73 ASN A CA 1
ATOM 589 C C . ASN A 1 73 ? -9.861 9.318 2.921 1.00 53.47 73 ASN A C 1
ATOM 591 O O . ASN A 1 73 ? -10.270 8.169 2.777 1.00 53.47 73 ASN A O 1
ATOM 595 N N . GLN A 1 74 ? -8.806 9.766 2.230 1.00 62.16 74 GLN A N 1
ATOM 596 C CA . GLN A 1 74 ? -8.091 8.937 1.249 1.00 62.16 74 GLN A CA 1
ATOM 597 C C . GLN A 1 74 ? -7.254 7.842 1.917 1.00 62.16 74 GLN A C 1
ATOM 599 O O . GLN A 1 74 ? -6.033 7.911 2.055 1.00 62.16 74 GLN A O 1
ATOM 604 N N . LYS A 1 75 ? -7.940 6.780 2.304 1.00 78.81 75 LYS A N 1
ATOM 605 C CA . LYS A 1 75 ? -7.337 5.496 2.596 1.00 78.81 75 LYS A CA 1
ATOM 606 C C . LYS A 1 75 ? -6.908 4.879 1.270 1.00 78.81 75 LYS A C 1
ATOM 608 O O . LYS A 1 75 ? -7.708 4.269 0.570 1.00 78.81 75 LYS A O 1
ATOM 613 N N . LEU A 1 76 ? -5.667 5.133 0.885 1.00 86.75 76 LEU A N 1
ATOM 614 C CA . LEU A 1 76 ? -5.115 4.697 -0.390 1.00 86.75 76 LEU A CA 1
ATOM 615 C C . LEU A 1 76 ? -4.349 3.387 -0.217 1.00 86.75 76 LEU A C 1
ATOM 617 O O . LEU A 1 76 ? -3.618 3.231 0.758 1.00 86.75 76 LEU A O 1
ATOM 621 N N . ALA A 1 77 ? -4.484 2.496 -1.192 1.00 88.88 77 ALA A N 1
ATOM 622 C CA . ALA A 1 77 ? -3.590 1.374 -1.438 1.00 88.88 77 ALA A CA 1
ATOM 623 C C . ALA A 1 77 ? -3.206 1.366 -2.922 1.00 88.88 77 ALA A C 1
ATOM 625 O O . ALA A 1 77 ? -4.023 1.670 -3.782 1.00 88.88 77 ALA A O 1
ATOM 626 N N . ALA A 1 78 ? -1.959 1.068 -3.245 1.00 89.56 78 ALA A N 1
ATOM 627 C CA . ALA A 1 78 ? -1.439 1.132 -4.602 1.00 89.56 78 ALA A CA 1
ATOM 628 C C . ALA A 1 78 ? -0.378 0.054 -4.809 1.00 89.56 78 ALA A C 1
ATOM 630 O O . ALA A 1 78 ? 0.418 -0.244 -3.915 1.00 89.56 78 ALA A O 1
ATOM 631 N N . GLY A 1 79 ? -0.370 -0.549 -5.989 1.00 90.56 79 GLY A N 1
ATOM 632 C CA . GLY A 1 79 ? 0.446 -1.729 -6.231 1.00 90.56 79 GLY A CA 1
ATOM 633 C C . GLY A 1 79 ? 0.307 -2.292 -7.627 1.00 90.56 79 GLY A C 1
ATOM 634 O O . GLY A 1 79 ? -0.358 -1.712 -8.491 1.00 90.56 79 GLY A O 1
ATOM 635 N N . PHE A 1 80 ? 0.970 -3.420 -7.835 1.00 91.56 80 PHE A N 1
ATOM 636 C CA . PHE A 1 80 ? 0.980 -4.126 -9.107 1.00 91.56 80 PHE A CA 1
ATOM 637 C C . PHE A 1 80 ? -0.143 -5.141 -9.159 1.00 91.56 80 PHE A C 1
ATOM 639 O O . PHE A 1 80 ? -0.557 -5.662 -8.127 1.00 91.56 80 PHE A O 1
ATOM 646 N N . ILE A 1 81 ? -0.654 -5.387 -10.360 1.00 92.62 81 ILE A N 1
ATOM 647 C CA . ILE A 1 81 ? -1.696 -6.386 -10.566 1.00 92.62 81 ILE A CA 1
ATOM 648 C C . ILE A 1 81 ? -1.252 -7.412 -11.593 1.00 92.62 81 ILE A C 1
ATOM 650 O O . ILE A 1 81 ? -0.683 -7.057 -12.625 1.00 92.62 81 ILE A O 1
ATOM 654 N N . LYS A 1 82 ? -1.562 -8.676 -11.317 1.00 90.00 82 LYS A N 1
ATOM 655 C CA . LYS A 1 82 ? -1.394 -9.796 -12.240 1.00 90.00 82 LYS A CA 1
ATOM 656 C C . LYS A 1 82 ? -2.718 -10.542 -12.341 1.00 90.00 82 LYS A C 1
ATOM 658 O O . LYS A 1 82 ? -3.318 -10.907 -11.335 1.00 90.00 82 LYS A O 1
ATOM 663 N N . MET A 1 83 ? -3.197 -10.743 -13.564 1.00 89.50 83 MET A N 1
ATOM 664 C CA . MET A 1 83 ? -4.374 -11.570 -13.815 1.00 89.50 83 MET A CA 1
ATOM 665 C C . MET A 1 83 ? -3.934 -13.015 -14.014 1.00 89.50 83 MET A C 1
ATOM 667 O O . MET A 1 83 ? -3.138 -13.300 -14.905 1.00 89.50 83 MET A O 1
ATOM 671 N N . VAL A 1 84 ? -4.489 -13.924 -13.223 1.00 88.50 84 VAL A N 1
ATOM 672 C CA . VAL A 1 84 ? -4.224 -15.362 -13.285 1.00 88.50 84 VAL A CA 1
ATOM 673 C C . VAL A 1 84 ? -5.545 -16.090 -13.530 1.00 88.50 84 VAL A C 1
ATOM 675 O O . VAL A 1 84 ? -6.603 -15.663 -13.069 1.00 88.50 84 VAL A O 1
ATOM 678 N N . LYS A 1 85 ? -5.524 -17.180 -14.298 1.00 88.88 85 LYS A N 1
ATOM 679 C CA . LYS A 1 85 ? -6.682 -18.075 -14.419 1.00 88.88 85 LYS A CA 1
ATOM 680 C C . LYS A 1 85 ? -6.536 -19.185 -13.385 1.00 88.88 85 LYS A C 1
ATOM 682 O O . LYS A 1 85 ? -5.554 -19.917 -13.430 1.00 88.88 85 LYS A O 1
ATOM 687 N N . THR A 1 86 ? -7.503 -19.321 -12.486 1.00 88.69 86 THR A N 1
ATOM 688 C CA . THR A 1 86 ? -7.546 -20.410 -11.503 1.00 88.69 86 THR A CA 1
ATOM 689 C C . THR A 1 86 ? -8.752 -21.313 -11.760 1.00 88.69 86 THR A C 1
ATOM 691 O O . THR A 1 86 ? -9.593 -21.023 -12.617 1.00 88.69 86 THR A O 1
ATOM 694 N N . LYS A 1 87 ? -8.833 -22.439 -11.037 1.00 84.06 87 LYS A N 1
ATOM 695 C CA . LYS A 1 87 ? -9.964 -23.381 -11.131 1.00 84.06 87 LYS A CA 1
ATOM 696 C C . LYS A 1 87 ? -11.299 -22.718 -10.759 1.00 84.06 87 LYS A C 1
ATOM 698 O O . LYS A 1 87 ? -12.321 -23.053 -11.345 1.00 84.06 87 LYS A O 1
ATOM 703 N N . ASP A 1 88 ? -11.256 -21.720 -9.877 1.00 80.62 88 ASP A N 1
ATOM 704 C CA . ASP A 1 88 ? -12.417 -20.948 -9.412 1.00 80.62 88 ASP A CA 1
ATOM 705 C C . ASP A 1 88 ? -12.740 -19.730 -10.295 1.00 80.62 88 ASP A C 1
ATOM 707 O O . ASP A 1 88 ? -13.608 -18.918 -9.965 1.00 80.62 88 ASP A O 1
ATOM 711 N N . GLY A 1 89 ? -12.041 -19.585 -11.425 1.00 85.38 89 GLY A N 1
ATOM 712 C CA . GLY A 1 89 ? -12.239 -18.517 -12.395 1.00 85.38 89 GLY A CA 1
ATOM 713 C C . GLY A 1 89 ? -11.076 -17.518 -12.469 1.00 85.38 89 GLY A C 1
ATOM 714 O O . GLY A 1 89 ? -9.965 -17.784 -12.019 1.00 85.38 89 GLY A O 1
ATOM 715 N N . PRO A 1 90 ? -11.282 -16.362 -13.121 1.00 89.06 90 PRO A N 1
ATOM 716 C CA . PRO A 1 90 ? -10.260 -15.325 -13.212 1.00 89.06 90 PRO A CA 1
ATOM 717 C C . PRO A 1 90 ? -9.958 -14.724 -11.832 1.00 89.06 90 PRO A C 1
ATOM 719 O O . PRO A 1 90 ? -10.861 -14.279 -11.126 1.00 89.06 90 PRO A O 1
ATOM 722 N N . GLN A 1 91 ? -8.679 -14.664 -11.482 1.00 91.50 91 GLN A N 1
ATOM 723 C CA . GLN A 1 91 ? -8.170 -14.095 -10.243 1.00 91.50 91 GLN A CA 1
ATOM 724 C C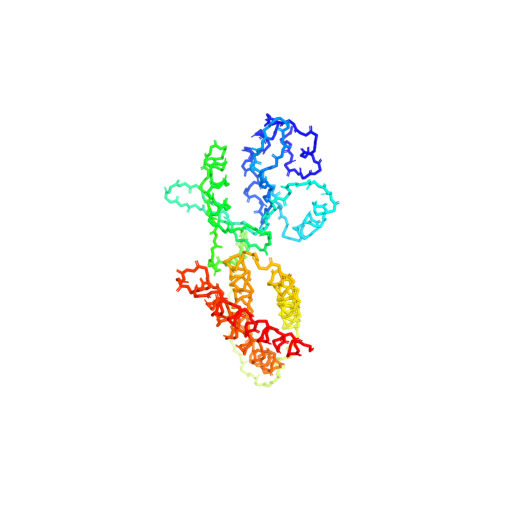 . GLN A 1 91 ? -7.279 -12.892 -10.550 1.00 91.50 91 GLN A C 1
ATOM 726 O O . GLN A 1 91 ? -6.458 -12.931 -11.465 1.00 91.50 91 GLN A O 1
ATOM 731 N N . LEU A 1 92 ? -7.458 -11.817 -9.792 1.00 92.62 92 LEU A N 1
ATOM 732 C CA . LEU A 1 92 ? -6.599 -10.649 -9.806 1.00 92.62 92 LEU A CA 1
ATOM 733 C C . LEU A 1 92 ? -5.735 -10.676 -8.548 1.00 92.62 92 LEU A C 1
ATOM 735 O O . LEU A 1 92 ? -6.232 -10.487 -7.437 1.00 92.62 92 LEU A O 1
ATOM 739 N N . ASN A 1 93 ? -4.447 -10.908 -8.751 1.00 91.50 93 ASN A N 1
ATOM 740 C CA . ASN A 1 93 ? -3.439 -10.872 -7.709 1.00 91.50 93 ASN A CA 1
ATOM 741 C C . ASN A 1 93 ? -2.919 -9.448 -7.599 1.00 91.50 93 ASN A C 1
ATOM 743 O O . ASN A 1 93 ? -2.536 -8.851 -8.608 1.00 91.50 93 ASN A O 1
ATOM 747 N N . PHE A 1 94 ? -2.928 -8.898 -6.393 1.00 93.06 94 PHE A N 1
ATOM 748 C CA . PHE A 1 94 ? -2.470 -7.547 -6.128 1.00 93.06 94 PHE A CA 1
ATOM 749 C C . PHE A 1 94 ? -1.277 -7.552 -5.184 1.00 93.06 94 PHE A C 1
ATOM 751 O O . PHE A 1 94 ? -1.400 -7.921 -4.020 1.00 93.06 94 PHE A O 1
ATOM 758 N N . SER A 1 95 ? -0.135 -7.077 -5.664 1.00 87.50 95 SER A N 1
ATOM 759 C CA . SER A 1 95 ? 1.063 -6.911 -4.847 1.00 87.50 95 SER A CA 1
ATOM 760 C C . SER A 1 95 ? 1.094 -5.476 -4.310 1.00 87.50 95 SER A C 1
ATOM 762 O O . SER A 1 95 ? 1.348 -4.526 -5.058 1.00 87.50 95 SER A O 1
ATOM 764 N N . LEU A 1 96 ? 0.809 -5.301 -3.016 1.00 86.75 96 LEU A N 1
ATOM 765 C CA . LEU A 1 96 ? 0.766 -3.989 -2.362 1.00 86.75 96 LEU A CA 1
ATOM 766 C C . LEU A 1 96 ? 2.171 -3.361 -2.294 1.00 86.75 96 LEU A C 1
ATOM 768 O O . LEU A 1 96 ? 3.112 -3.945 -1.751 1.00 86.75 96 LEU A O 1
ATOM 772 N N . THR A 1 97 ? 2.301 -2.143 -2.827 1.00 81.75 97 THR A N 1
ATOM 773 C CA . THR A 1 97 ? 3.576 -1.395 -2.870 1.00 81.75 97 THR A CA 1
ATOM 774 C C . THR A 1 97 ? 3.558 -0.117 -2.045 1.00 81.75 97 THR A C 1
ATOM 776 O O . THR A 1 97 ? 4.605 0.337 -1.600 1.00 81.75 97 THR A O 1
ATOM 779 N N . SER A 1 98 ? 2.390 0.502 -1.866 1.00 72.69 98 SER A N 1
ATOM 780 C CA . SER A 1 98 ? 2.249 1.702 -1.047 1.00 72.69 98 SER A CA 1
ATOM 781 C C . SER A 1 98 ? 0.813 1.867 -0.571 1.00 72.69 98 SER A C 1
ATOM 783 O O . SER A 1 98 ? -0.119 1.420 -1.241 1.00 72.69 98 SER A O 1
ATOM 785 N N . GLY A 1 99 ? 0.637 2.597 0.524 1.00 67.19 99 GLY A N 1
ATOM 786 C CA . GLY A 1 99 ? -0.670 2.898 1.087 1.00 67.19 99 GLY A CA 1
ATOM 787 C C . GLY A 1 99 ? -0.853 2.208 2.426 1.00 67.19 99 GLY A C 1
ATOM 788 O O . GLY A 1 99 ? -0.613 1.014 2.541 1.00 67.19 99 GLY A O 1
ATOM 789 N N . GLY A 1 100 ? -1.222 2.979 3.449 1.00 66.62 100 GLY A N 1
ATOM 790 C CA . GLY A 1 100 ? -1.253 2.550 4.853 1.00 66.62 100 GLY A CA 1
ATOM 791 C C . GLY A 1 100 ? -2.421 1.624 5.197 1.00 66.62 100 GLY A C 1
ATOM 792 O O . GLY A 1 100 ? -3.114 1.863 6.183 1.00 66.62 100 GLY A O 1
ATOM 793 N N . TYR A 1 101 ? -2.688 0.628 4.351 1.00 72.88 101 TYR A N 1
ATOM 794 C CA . TYR A 1 101 ? -3.728 -0.378 4.519 1.00 72.88 101 TYR A CA 1
ATOM 795 C C . TYR A 1 101 ? -3.094 -1.755 4.698 1.00 72.88 101 TYR A C 1
ATOM 797 O O . TYR A 1 101 ? -2.277 -2.164 3.878 1.00 72.88 101 TYR A O 1
ATOM 805 N N . ALA A 1 102 ? -3.505 -2.486 5.735 1.00 77.12 102 ALA A N 1
ATOM 806 C CA . ALA A 1 102 ? -3.118 -3.883 5.898 1.00 77.12 102 ALA A CA 1
ATOM 807 C C . ALA A 1 102 ? -3.671 -4.727 4.736 1.00 77.12 102 ALA A C 1
ATOM 809 O O . ALA A 1 102 ? -4.805 -4.502 4.298 1.00 77.12 102 ALA A O 1
ATOM 810 N N . ALA A 1 103 ? -2.884 -5.696 4.259 1.00 80.19 103 ALA A N 1
ATOM 811 C CA . ALA A 1 103 ? -3.228 -6.547 3.118 1.00 80.19 103 ALA A CA 1
ATOM 812 C C . ALA A 1 103 ? -4.587 -7.245 3.300 1.00 80.19 103 ALA A C 1
ATOM 814 O O . ALA A 1 103 ? -5.447 -7.153 2.429 1.00 80.19 103 ALA A O 1
ATOM 815 N N . GLU A 1 104 ? -4.827 -7.824 4.475 1.00 81.06 104 GLU A N 1
ATOM 816 C CA . GLU A 1 104 ? -6.077 -8.516 4.817 1.00 81.06 104 GLU A CA 1
ATOM 817 C C . GLU A 1 104 ? -7.287 -7.571 4.821 1.00 81.06 104 GLU A C 1
ATOM 819 O O . GLU A 1 104 ? -8.339 -7.865 4.251 1.00 81.06 104 GLU A O 1
ATOM 824 N N . ALA A 1 105 ? -7.134 -6.384 5.418 1.00 82.75 105 ALA A N 1
ATOM 825 C CA . ALA A 1 105 ? -8.195 -5.380 5.469 1.00 82.75 105 ALA A CA 1
ATOM 826 C C . ALA A 1 105 ? -8.515 -4.809 4.078 1.00 82.75 105 ALA A C 1
ATOM 828 O O . ALA A 1 105 ? -9.658 -4.428 3.801 1.00 82.75 105 ALA A O 1
ATOM 829 N N . LEU A 1 106 ? -7.504 -4.724 3.209 1.00 86.06 106 LEU A N 1
ATOM 830 C CA . LEU A 1 106 ? -7.670 -4.339 1.816 1.00 86.06 106 LEU A CA 1
ATOM 831 C C . LEU A 1 106 ? -8.411 -5.431 1.042 1.00 86.06 106 LEU A C 1
ATOM 833 O O . LEU A 1 106 ? -9.393 -5.126 0.364 1.00 86.06 106 LEU A O 1
ATOM 837 N N . GLU A 1 107 ? -7.983 -6.685 1.183 1.00 89.12 107 GLU A N 1
ATOM 838 C CA . GLU A 1 107 ? -8.600 -7.838 0.535 1.00 89.12 107 GLU A CA 1
ATOM 839 C C . GLU A 1 107 ? -10.075 -7.964 0.902 1.00 89.12 107 GLU A C 1
ATOM 841 O O . GLU A 1 107 ? -10.922 -7.958 0.012 1.00 89.12 107 GLU A O 1
ATOM 846 N N . ALA A 1 108 ? -10.413 -7.940 2.194 1.00 86.75 108 ALA A N 1
ATOM 847 C CA . ALA A 1 108 ? -11.794 -8.059 2.659 1.00 86.75 108 ALA A CA 1
ATOM 848 C C . ALA A 1 108 ? -12.723 -6.996 2.039 1.00 86.75 108 ALA A C 1
ATOM 850 O O . ALA A 1 108 ? -13.850 -7.286 1.620 1.00 86.75 108 ALA A O 1
ATOM 851 N N . LYS A 1 109 ? -12.244 -5.749 1.934 1.00 86.81 109 LYS A N 1
ATOM 852 C CA . LYS A 1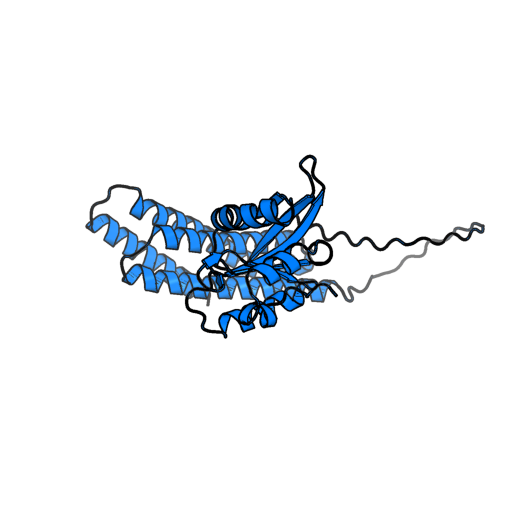 109 ? -13.028 -4.639 1.374 1.00 86.81 109 LYS A CA 1
ATOM 853 C C . LYS A 1 109 ? -13.126 -4.694 -0.148 1.00 86.81 109 LYS A C 1
ATOM 855 O O . LYS A 1 109 ? -14.187 -4.411 -0.704 1.00 86.81 109 LYS A O 1
ATOM 860 N N . VAL A 1 110 ? -12.035 -5.022 -0.831 1.00 89.75 110 VAL A N 1
ATOM 861 C CA . VAL A 1 110 ? -11.945 -4.953 -2.294 1.00 89.75 110 VAL A CA 1
ATOM 862 C C . VAL A 1 110 ? -12.464 -6.228 -2.959 1.00 89.75 110 VAL A C 1
ATOM 864 O O . VAL A 1 110 ? -13.118 -6.141 -3.999 1.00 89.75 110 VAL A O 1
ATOM 867 N N . ALA A 1 111 ? -12.274 -7.400 -2.352 1.00 89.19 111 ALA A N 1
ATOM 868 C CA . ALA A 1 111 ? -12.699 -8.675 -2.924 1.00 89.19 111 ALA A CA 1
ATOM 869 C C . ALA A 1 111 ? -14.203 -8.724 -3.195 1.00 89.19 111 ALA A C 1
ATOM 871 O O . ALA A 1 111 ? -14.629 -9.193 -4.251 1.00 89.19 111 ALA A O 1
ATOM 872 N N . THR A 1 112 ? -15.011 -8.139 -2.307 1.00 88.19 112 THR A N 1
ATOM 873 C CA . THR A 1 112 ? -16.462 -8.033 -2.510 1.00 88.19 112 THR A CA 1
ATOM 874 C C . THR A 1 112 ? -16.801 -7.259 -3.790 1.00 88.19 112 THR A C 1
ATOM 876 O O . THR A 1 112 ? -17.664 -7.685 -4.558 1.00 88.19 112 THR A O 1
ATOM 879 N N . LEU A 1 113 ? -16.088 -6.163 -4.071 1.00 88.31 113 LEU A N 1
ATOM 880 C CA . LEU A 1 113 ? -16.295 -5.341 -5.267 1.00 88.31 113 LEU A CA 1
ATOM 881 C C . LEU A 1 113 ? -15.967 -6.119 -6.551 1.00 88.31 113 LEU A C 1
ATOM 883 O O . LEU A 1 113 ? -16.763 -6.126 -7.492 1.00 88.31 113 LEU A O 1
ATOM 887 N N . PHE A 1 114 ? -14.823 -6.807 -6.584 1.00 89.44 114 PHE A N 1
ATOM 888 C CA . PHE A 1 114 ? -14.383 -7.585 -7.748 1.00 89.44 114 PHE A CA 1
ATOM 889 C C . PHE A 1 114 ? -15.266 -8.805 -7.995 1.00 89.44 114 PHE A C 1
ATOM 891 O O . PHE A 1 114 ? -15.660 -9.062 -9.139 1.00 89.44 114 PHE A O 1
ATOM 898 N N . LYS A 1 115 ? -15.667 -9.501 -6.928 1.00 88.50 115 LYS A N 1
ATOM 899 C CA . LYS A 1 115 ? -16.572 -10.645 -7.015 1.00 88.50 115 LYS A CA 1
ATOM 900 C C . LYS A 1 115 ? -17.946 -10.230 -7.541 1.00 88.50 115 LYS A C 1
ATOM 902 O O . LYS A 1 115 ? -18.465 -10.863 -8.457 1.00 88.50 115 LYS A O 1
ATOM 907 N N . GLN A 1 116 ? -18.513 -9.135 -7.030 1.00 88.12 116 GLN A N 1
ATOM 908 C CA . GLN A 1 116 ? -19.842 -8.663 -7.438 1.00 88.12 116 GLN A CA 1
ATOM 909 C C . GLN A 1 116 ? -19.868 -8.050 -8.842 1.00 88.12 116 GLN A C 1
ATOM 911 O O . GLN A 1 116 ? -20.829 -8.257 -9.585 1.00 88.12 116 GLN A O 1
ATOM 916 N N . LEU A 1 117 ? -18.852 -7.262 -9.211 1.00 87.62 117 LEU A N 1
ATOM 917 C CA . LEU A 1 117 ? -18.885 -6.495 -10.458 1.00 87.62 117 LEU A CA 1
ATOM 918 C C . LEU A 1 117 ? -18.209 -7.215 -11.625 1.00 87.62 117 LEU A C 1
ATOM 920 O O . LEU A 1 117 ? -18.730 -7.159 -12.736 1.00 87.62 117 LEU A O 1
ATOM 924 N N . LEU A 1 118 ? -17.093 -7.909 -11.395 1.00 87.44 118 LEU A N 1
ATOM 925 C CA . LEU A 1 118 ? -16.299 -8.544 -12.456 1.00 87.44 118 LEU A CA 1
ATOM 926 C C . LEU A 1 118 ? -16.379 -10.071 -12.457 1.00 87.44 118 LEU A C 1
ATOM 928 O O . LEU A 1 118 ? -16.023 -10.685 -13.468 1.00 87.44 118 LEU A O 1
ATOM 932 N N . LYS A 1 119 ? -16.886 -10.668 -11.368 1.00 89.06 119 LYS A N 1
ATOM 933 C CA . LYS A 1 119 ? -16.784 -12.107 -11.077 1.00 89.06 119 LYS A CA 1
ATOM 934 C C . LYS A 1 119 ? -15.325 -12.570 -11.041 1.00 89.06 119 LYS A C 1
ATOM 936 O O . LYS A 1 119 ? -15.006 -13.646 -11.536 1.00 89.06 119 LYS A O 1
ATOM 941 N N . PHE A 1 120 ? -14.443 -11.703 -10.544 1.00 89.81 120 PHE A N 1
ATOM 942 C CA . PHE A 1 120 ? -13.030 -12.011 -10.352 1.00 89.81 120 PHE A CA 1
ATOM 943 C C . PHE A 1 120 ? -12.793 -12.316 -8.878 1.00 89.81 120 PHE A C 1
ATOM 945 O O . PHE A 1 120 ? -13.352 -11.635 -8.013 1.00 89.81 120 PHE A O 1
ATOM 952 N N . ASN A 1 121 ? -11.942 -13.297 -8.607 1.00 89.69 121 ASN A N 1
ATOM 953 C CA . ASN A 1 121 ? -11.344 -13.445 -7.288 1.00 89.69 121 ASN A CA 1
ATOM 954 C C . ASN A 1 121 ? -10.283 -12.353 -7.122 1.00 89.69 121 ASN A C 1
ATOM 956 O O . ASN A 1 121 ? -9.638 -11.962 -8.093 1.00 89.69 121 ASN A O 1
ATOM 960 N N . PHE A 1 122 ? -10.132 -11.825 -5.917 1.00 91.69 122 PHE A N 1
ATOM 961 C CA . PHE A 1 122 ? -9.144 -10.798 -5.610 1.00 91.69 122 PHE A CA 1
ATOM 962 C C . PHE A 1 122 ? -8.346 -11.273 -4.413 1.00 91.69 122 PHE A C 1
ATOM 964 O O . PHE A 1 122 ? -8.953 -11.603 -3.398 1.00 91.69 122 PHE A O 1
ATOM 971 N N . ILE A 1 123 ? -7.027 -11.303 -4.557 1.00 88.56 123 ILE A N 1
ATOM 972 C CA . ILE A 1 123 ? -6.108 -11.705 -3.495 1.00 88.56 123 ILE A CA 1
ATOM 973 C C . ILE A 1 123 ? -5.012 -10.654 -3.395 1.00 88.56 123 ILE A C 1
ATOM 975 O O . ILE A 1 123 ? -4.506 -10.184 -4.419 1.00 88.56 123 ILE A O 1
ATOM 979 N N . VAL A 1 124 ? -4.643 -10.288 -2.171 1.00 88.12 124 VAL A N 1
ATOM 980 C CA . VAL A 1 124 ? -3.483 -9.436 -1.918 1.00 88.12 124 VAL A CA 1
ATOM 981 C C . VAL A 1 124 ? -2.285 -10.329 -1.617 1.00 88.12 124 VAL A C 1
ATOM 983 O O . VAL A 1 124 ? -2.228 -11.003 -0.594 1.00 88.12 124 VAL A O 1
ATOM 986 N N . GLU A 1 125 ? -1.308 -10.346 -2.518 1.00 81.69 125 GLU A N 1
ATOM 987 C CA . GLU A 1 125 ? -0.098 -11.146 -2.348 1.00 81.69 125 GLU A CA 1
ATOM 988 C C . GLU A 1 125 ? 0.820 -10.506 -1.302 1.00 81.69 125 GLU A C 1
ATOM 990 O O . GLU A 1 125 ? 1.338 -9.401 -1.488 1.00 81.69 125 GLU A O 1
ATOM 995 N N . THR A 1 126 ? 1.051 -11.223 -0.204 1.00 59.78 126 THR A N 1
ATOM 996 C CA . THR A 1 126 ? 2.020 -10.863 0.843 1.00 59.78 126 THR A CA 1
ATOM 997 C C . THR A 1 126 ? 3.398 -11.496 0.623 1.00 59.78 126 THR A C 1
ATOM 999 O O . THR A 1 126 ? 4.359 -11.122 1.291 1.00 59.78 126 THR A O 1
ATOM 1002 N N . THR A 1 127 ? 3.540 -12.392 -0.360 1.00 37.78 127 THR A N 1
ATOM 1003 C CA . THR A 1 127 ? 4.805 -13.041 -0.732 1.00 37.78 127 THR A CA 1
ATOM 1004 C C . THR A 1 127 ? 5.116 -12.816 -2.211 1.00 37.78 127 THR A C 1
ATOM 1006 O O . THR A 1 127 ? 4.276 -12.992 -3.088 1.00 37.78 127 THR A O 1
ATOM 1009 N N . ALA A 1 128 ? 6.334 -12.349 -2.488 1.00 34.00 128 ALA A N 1
ATOM 1010 C CA . ALA A 1 128 ? 6.763 -11.945 -3.818 1.00 34.00 128 ALA A CA 1
ATOM 1011 C C . ALA A 1 128 ? 6.979 -13.160 -4.733 1.00 34.00 128 ALA A C 1
ATOM 1013 O O . ALA A 1 128 ? 7.994 -13.839 -4.632 1.00 34.00 128 ALA A O 1
ATOM 1014 N N . THR A 1 129 ? 6.066 -13.374 -5.678 1.00 30.78 129 THR A N 1
ATOM 1015 C CA . THR A 1 129 ? 6.366 -14.055 -6.948 1.00 30.78 129 THR A CA 1
ATOM 1016 C C . THR A 1 129 ? 5.777 -13.249 -8.102 1.00 30.78 129 THR A C 1
ATOM 1018 O O . THR A 1 129 ? 4.794 -13.617 -8.736 1.00 30.78 129 THR A O 1
ATOM 1021 N N . VAL A 1 130 ? 6.408 -12.111 -8.397 1.00 35.53 130 VAL A N 1
ATOM 1022 C CA . VAL A 1 130 ? 6.237 -11.456 -9.697 1.00 35.53 130 VAL A CA 1
ATOM 1023 C C . VAL A 1 130 ? 7.343 -11.982 -10.602 1.00 35.53 130 VAL A C 1
ATOM 1025 O O . VAL A 1 130 ? 8.427 -11.414 -10.662 1.00 35.53 130 VAL A O 1
ATOM 1028 N N . THR A 1 131 ? 7.088 -13.104 -11.271 1.00 30.95 131 THR A N 1
ATOM 1029 C CA . THR A 1 131 ? 7.845 -13.475 -12.469 1.00 30.95 131 THR A CA 1
ATOM 1030 C C . THR A 1 131 ? 7.433 -12.502 -13.569 1.00 30.95 131 THR A C 1
ATOM 1032 O O . THR A 1 131 ? 6.264 -12.488 -13.980 1.00 30.95 131 THR A O 1
ATOM 1035 N N . GLU A 1 132 ? 8.371 -11.649 -13.976 1.00 37.81 132 GLU A N 1
ATOM 1036 C CA . GLU A 1 132 ? 8.335 -10.948 -15.255 1.00 37.81 132 GLU A CA 1
ATOM 1037 C C . GLU A 1 132 ? 8.538 -12.007 -16.344 1.00 37.81 132 GLU A C 1
ATOM 1039 O O . GLU A 1 132 ? 9.653 -12.435 -16.609 1.00 37.81 132 GLU A O 1
ATOM 1044 N N . GLU A 1 133 ? 7.443 -12.508 -16.914 1.00 31.55 133 GLU A N 1
ATOM 1045 C CA . GLU A 1 133 ? 7.504 -13.284 -18.152 1.00 31.55 133 GLU A CA 1
ATOM 1046 C C . GLU A 1 133 ? 7.393 -12.293 -19.317 1.00 31.55 133 GLU A C 1
ATOM 1048 O O . GLU A 1 133 ? 6.325 -11.732 -19.585 1.00 31.55 133 GLU A O 1
ATOM 1053 N N . GLU A 1 134 ? 8.530 -12.030 -19.961 1.00 35.81 134 GLU A N 1
ATOM 1054 C CA . GLU A 1 134 ? 8.580 -11.532 -21.333 1.00 35.81 134 GLU A CA 1
ATOM 1055 C C . GLU A 1 134 ? 8.095 -12.653 -22.257 1.00 35.81 134 GLU A C 1
ATOM 1057 O O . GLU A 1 134 ? 8.811 -13.611 -22.532 1.00 35.81 134 GLU A O 1
ATOM 1062 N N . GLU A 1 135 ? 6.855 -12.546 -22.725 1.00 29.53 135 GLU A N 1
ATOM 1063 C CA . GLU A 1 135 ? 6.350 -13.354 -23.829 1.00 29.53 135 GLU A CA 1
ATOM 1064 C C . GLU A 1 135 ? 6.276 -12.446 -25.063 1.00 29.53 135 GLU A C 1
ATOM 1066 O O . GLU A 1 135 ? 5.302 -11.719 -25.265 1.00 29.53 135 GLU A O 1
ATOM 1071 N N . ASP A 1 136 ? 7.346 -12.453 -25.860 1.00 30.52 136 ASP A N 1
ATOM 1072 C CA . ASP A 1 136 ? 7.323 -11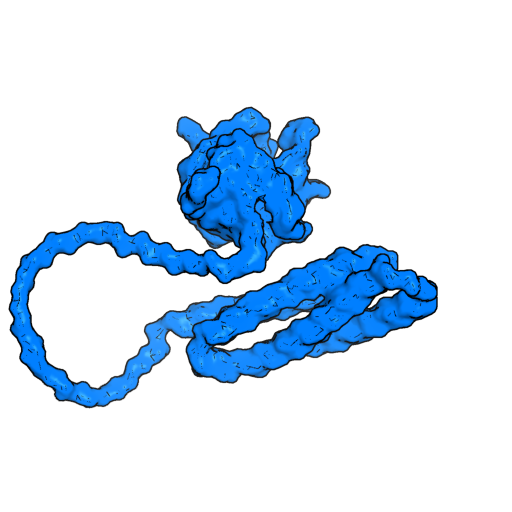.982 -27.244 1.00 30.52 136 ASP A CA 1
ATOM 1073 C C . ASP A 1 136 ? 7.580 -13.194 -28.143 1.00 30.52 136 ASP A C 1
ATOM 1075 O O . ASP A 1 136 ? 8.712 -13.578 -28.432 1.00 30.52 136 ASP A O 1
ATOM 1079 N N . THR A 1 137 ? 6.500 -13.873 -28.525 1.00 32.09 137 THR A N 1
ATOM 1080 C CA . THR A 1 137 ? 6.520 -14.809 -29.648 1.00 32.09 137 THR A CA 1
ATOM 1081 C C . THR A 1 137 ? 5.375 -14.478 -30.594 1.00 32.09 137 THR A C 1
ATOM 1083 O O . THR A 1 137 ? 4.198 -14.674 -30.298 1.00 32.09 137 THR A O 1
ATOM 1086 N N . ALA A 1 138 ? 5.743 -14.011 -31.784 1.00 31.45 138 ALA A N 1
ATOM 1087 C CA . ALA A 1 138 ? 4.986 -14.261 -32.998 1.00 31.45 138 ALA A CA 1
ATOM 1088 C C . ALA A 1 138 ? 5.937 -14.884 -34.039 1.00 31.45 138 ALA A C 1
ATOM 1090 O O . ALA A 1 138 ? 7.122 -14.544 -34.068 1.00 31.45 138 ALA A O 1
ATOM 1091 N N . PRO A 1 139 ? 5.450 -15.840 -34.846 1.00 40.06 139 PRO A N 1
ATOM 1092 C CA . PRO A 1 139 ? 6.282 -16.806 -35.547 1.00 40.06 139 PRO A CA 1
ATOM 1093 C C . PRO A 1 139 ? 6.705 -16.284 -36.918 1.00 40.06 139 PRO A C 1
ATOM 1095 O O . PRO A 1 139 ? 5.942 -15.585 -37.582 1.00 40.06 139 PRO A O 1
ATOM 1098 N N . ASN A 1 140 ? 7.865 -16.718 -37.407 1.00 27.80 140 ASN A N 1
ATOM 1099 C CA . ASN A 1 140 ? 8.016 -16.876 -38.846 1.00 27.80 140 ASN A CA 1
ATOM 1100 C C . ASN A 1 140 ? 8.960 -18.026 -39.187 1.00 27.80 140 ASN A C 1
ATOM 1102 O O . ASN A 1 140 ? 10.128 -18.044 -38.805 1.00 27.80 140 ASN A O 1
ATOM 1106 N N . SER A 1 141 ? 8.405 -18.992 -39.914 1.00 27.45 141 SER A N 1
ATOM 1107 C CA . SER A 1 141 ? 9.121 -20.050 -40.606 1.00 27.45 141 SER A CA 1
ATOM 1108 C C . SER A 1 141 ? 9.759 -19.502 -41.881 1.00 27.45 141 SER A C 1
ATOM 1110 O O . SER A 1 141 ? 9.058 -18.910 -42.701 1.00 27.45 141 SER A O 1
ATOM 1112 N N . ALA A 1 142 ? 11.032 -19.806 -42.107 1.00 28.39 142 ALA A N 1
ATOM 1113 C CA . ALA A 1 142 ? 11.554 -20.069 -43.443 1.00 28.39 142 ALA A CA 1
ATOM 1114 C C . ALA A 1 142 ? 12.799 -20.958 -43.328 1.00 28.39 142 ALA A C 1
ATOM 1116 O O . ALA A 1 142 ? 13.782 -20.616 -42.677 1.00 28.39 142 ALA A O 1
ATOM 1117 N N . THR A 1 143 ? 12.686 -22.129 -43.936 1.00 26.97 143 THR A N 1
ATOM 1118 C CA . THR A 1 143 ? 13.682 -23.184 -44.125 1.00 26.97 143 THR A CA 1
ATOM 1119 C C . THR A 1 143 ? 14.827 -22.716 -45.036 1.00 26.97 143 THR A C 1
ATOM 1121 O O . THR A 1 143 ? 14.541 -22.086 -46.049 1.00 26.97 143 THR A O 1
ATOM 1124 N N . SER A 1 144 ? 16.088 -23.044 -44.715 1.00 26.97 144 SER A N 1
ATOM 1125 C CA . SER A 1 144 ? 17.009 -23.808 -45.590 1.00 26.97 144 SER A CA 1
ATOM 1126 C C . SER A 1 144 ? 18.449 -23.867 -45.052 1.00 26.97 144 SER A C 1
ATOM 1128 O O . SER A 1 144 ? 19.124 -22.855 -44.912 1.00 26.97 144 SER A O 1
ATOM 1130 N N . ASP A 1 145 ? 18.863 -25.109 -44.798 1.00 26.80 145 ASP A N 1
ATOM 1131 C CA . ASP A 1 145 ? 20.118 -25.796 -45.134 1.00 26.80 145 ASP A CA 1
ATOM 1132 C C . ASP A 1 145 ? 21.536 -25.298 -44.772 1.00 26.80 145 ASP A C 1
ATOM 1134 O O . ASP A 1 145 ? 22.013 -24.242 -45.167 1.00 26.80 145 ASP A O 1
ATOM 1138 N N . SER A 1 146 ? 22.252 -26.296 -44.226 1.00 25.94 146 SER A N 1
ATOM 1139 C CA . SER A 1 146 ? 23.664 -26.668 -44.424 1.00 25.94 146 SER A CA 1
ATOM 1140 C C . SER A 1 146 ? 24.779 -26.016 -43.591 1.00 25.94 146 SER A C 1
ATOM 1142 O O . SER A 1 146 ? 25.353 -24.988 -43.922 1.00 25.94 146 SER A O 1
ATOM 1144 N N . ALA A 1 147 ? 25.144 -26.762 -42.538 1.00 30.55 147 ALA A N 1
ATOM 1145 C CA . ALA A 1 147 ? 26.481 -27.287 -42.216 1.00 30.55 147 ALA A CA 1
ATOM 1146 C C . ALA A 1 147 ? 27.734 -26.445 -42.539 1.00 30.55 147 ALA A C 1
ATOM 1148 O O . ALA A 1 147 ? 28.137 -26.379 -43.694 1.00 30.55 147 ALA A O 1
ATOM 1149 N N . THR A 1 148 ? 28.475 -26.015 -41.503 1.00 26.73 148 THR A N 1
ATOM 1150 C CA . THR A 1 148 ? 29.904 -26.368 -41.273 1.00 26.73 148 THR A CA 1
ATOM 1151 C C . THR A 1 148 ? 30.424 -25.807 -39.930 1.00 26.73 148 THR A C 1
ATOM 1153 O O . THR A 1 148 ? 30.414 -24.605 -39.695 1.00 26.73 148 THR A O 1
ATOM 1156 N N . LEU A 1 149 ? 30.931 -26.682 -39.053 1.00 30.44 149 LEU A N 1
ATOM 1157 C CA . LEU A 1 149 ? 32.071 -26.401 -38.150 1.00 30.44 149 LEU A CA 1
ATOM 1158 C C . LEU A 1 149 ? 33.367 -26.563 -38.987 1.00 30.44 149 LEU A C 1
ATOM 1160 O O . LEU A 1 149 ? 33.272 -27.278 -39.988 1.00 30.44 149 LEU A O 1
ATOM 1164 N N . PRO A 1 150 ? 34.571 -26.037 -38.636 1.00 38.72 150 PRO A N 1
ATOM 1165 C CA . PRO A 1 150 ? 35.057 -25.702 -37.282 1.00 38.72 150 PRO A CA 1
ATOM 1166 C C . PRO A 1 150 ? 35.990 -24.456 -37.175 1.00 38.72 150 PRO A C 1
ATOM 1168 O O . PRO A 1 150 ? 36.569 -24.012 -38.161 1.00 38.72 150 PRO A O 1
ATOM 1171 N N . LYS A 1 151 ? 36.256 -23.961 -35.953 1.00 28.66 151 LYS A N 1
ATOM 1172 C CA . LYS A 1 151 ? 37.615 -23.850 -35.353 1.00 28.66 151 LYS A CA 1
ATOM 1173 C C . LYS A 1 151 ? 37.665 -22.946 -34.119 1.00 28.66 151 LYS A C 1
ATOM 1175 O O . LYS A 1 151 ? 37.216 -21.808 -34.103 1.00 28.66 151 LYS A O 1
ATOM 1180 N N . GLU A 1 152 ? 38.329 -23.507 -33.125 1.00 36.28 152 GLU A N 1
ATOM 1181 C CA . GLU A 1 152 ? 38.814 -22.946 -31.875 1.00 36.28 152 GLU A CA 1
ATOM 1182 C C . GLU A 1 152 ? 39.884 -21.860 -32.114 1.00 36.28 152 GLU A C 1
ATOM 1184 O O . GLU A 1 152 ? 40.850 -22.079 -32.853 1.00 36.28 152 GLU A O 1
ATOM 1189 N N . LYS A 1 153 ? 39.744 -20.694 -31.467 1.00 31.16 153 LYS A N 1
ATOM 1190 C CA . LYS A 1 153 ? 40.870 -19.789 -31.187 1.00 31.16 153 LYS A CA 1
ATOM 1191 C C . LYS A 1 153 ? 40.591 -18.935 -29.944 1.00 31.16 153 LYS A C 1
ATOM 1193 O O . LYS A 1 153 ? 39.676 -18.119 -29.919 1.00 31.16 153 LYS A O 1
ATOM 1198 N N . ASN A 1 154 ? 41.412 -19.162 -28.923 1.00 32.72 154 ASN A N 1
ATOM 1199 C CA . ASN A 1 154 ? 41.543 -18.385 -27.691 1.00 32.72 154 ASN A CA 1
ATOM 1200 C C . ASN A 1 154 ? 41.765 -16.879 -27.939 1.00 32.72 154 ASN A C 1
ATOM 1202 O O . ASN A 1 154 ? 42.603 -16.537 -28.772 1.00 32.72 154 ASN A O 1
ATOM 1206 N N . ALA A 1 155 ? 41.114 -16.014 -27.141 1.00 26.94 155 ALA A N 1
ATOM 1207 C CA . ALA A 1 155 ? 41.749 -15.059 -26.205 1.00 26.94 155 ALA A CA 1
ATOM 1208 C C . ALA A 1 155 ? 40.858 -13.833 -25.859 1.00 26.94 155 ALA A C 1
ATOM 1210 O O . ALA A 1 155 ? 40.746 -12.911 -26.655 1.00 26.94 155 ALA A O 1
ATOM 1211 N N . ALA A 1 156 ? 40.366 -13.822 -24.607 1.00 31.17 156 ALA A N 1
ATOM 1212 C CA . ALA A 1 156 ? 40.129 -12.681 -23.694 1.00 31.17 156 ALA A CA 1
ATOM 1213 C C . ALA A 1 156 ? 39.172 -11.519 -24.088 1.00 31.17 156 ALA A C 1
ATOM 1215 O O . ALA A 1 156 ? 38.800 -11.323 -25.235 1.00 31.17 156 ALA A O 1
ATOM 1216 N N . PRO A 1 157 ? 38.814 -10.666 -23.112 1.00 33.22 157 PRO A N 1
ATOM 1217 C CA . PRO A 1 157 ? 37.790 -10.846 -22.092 1.00 33.22 157 PRO A CA 1
ATOM 1218 C C . PRO A 1 157 ? 36.514 -10.070 -22.465 1.00 33.22 157 PRO A C 1
ATOM 1220 O O . PRO A 1 157 ? 36.577 -8.923 -22.907 1.00 33.22 157 PRO A O 1
ATOM 1223 N N . HIS A 1 158 ? 35.339 -10.660 -22.238 1.00 31.81 158 HIS A N 1
ATOM 1224 C CA . HIS A 1 158 ? 34.083 -9.930 -22.400 1.00 31.81 158 HIS A CA 1
ATOM 1225 C C . HIS A 1 158 ? 34.046 -8.714 -21.463 1.00 31.81 158 HIS A C 1
ATOM 1227 O O . HIS A 1 158 ? 34.006 -8.832 -20.239 1.00 31.81 158 HIS A O 1
ATOM 1233 N N . SER A 1 159 ? 34.076 -7.538 -22.085 1.00 31.00 159 SER A N 1
ATOM 1234 C CA . SER A 1 159 ? 33.757 -6.245 -21.491 1.00 31.00 159 SER A CA 1
ATOM 1235 C C . SER A 1 159 ? 32.392 -6.302 -20.779 1.00 31.00 159 SER A C 1
ATOM 1237 O O . SER A 1 159 ? 31.421 -6.770 -21.379 1.00 31.00 159 SER A O 1
ATOM 1239 N N . PRO A 1 160 ? 32.269 -5.828 -19.523 1.00 43.84 160 PRO A N 1
ATOM 1240 C CA . PRO A 1 160 ? 30.996 -5.760 -18.821 1.00 43.84 160 PRO A CA 1
ATOM 1241 C C . PRO A 1 160 ? 30.309 -4.452 -19.216 1.00 43.84 160 PRO A C 1
ATOM 1243 O O . PRO A 1 160 ? 30.624 -3.398 -18.671 1.00 43.84 160 PRO A O 1
ATOM 1246 N N . SER A 1 161 ? 29.402 -4.473 -20.189 1.00 37.22 161 SER A N 1
ATOM 1247 C CA . SER A 1 161 ? 28.903 -3.212 -20.746 1.00 37.22 161 SER A CA 1
ATOM 1248 C C . SER A 1 161 ? 27.443 -3.286 -21.194 1.00 37.22 161 SER A C 1
ATOM 1250 O O . SER A 1 161 ? 27.174 -3.335 -22.387 1.00 37.22 161 SER A O 1
ATOM 1252 N N . SER A 1 162 ? 26.514 -3.263 -20.228 1.00 37.69 162 SER A N 1
ATOM 1253 C CA . SER A 1 162 ? 25.527 -2.167 -20.069 1.00 37.69 162 SER A CA 1
ATOM 1254 C C . SER A 1 162 ? 24.459 -2.461 -19.003 1.00 37.69 162 SER A C 1
ATOM 1256 O O . SER A 1 162 ? 24.011 -1.522 -18.346 1.00 37.69 162 SER A O 1
ATOM 1258 N N . ASP A 1 163 ? 24.116 -3.729 -18.743 1.00 47.06 163 ASP A N 1
ATOM 1259 C CA . ASP A 1 163 ? 22.978 -4.071 -17.861 1.00 47.06 163 ASP A CA 1
ATOM 1260 C C . ASP A 1 163 ? 23.269 -3.956 -16.359 1.00 47.06 163 ASP A C 1
ATOM 1262 O O . ASP A 1 163 ? 22.453 -3.431 -15.602 1.00 47.06 163 ASP A O 1
ATOM 1266 N N . SER A 1 164 ? 24.484 -4.292 -15.913 1.00 51.69 164 SER A N 1
ATOM 1267 C CA . SER A 1 164 ? 24.804 -4.297 -14.473 1.00 51.69 164 SER A CA 1
ATOM 1268 C C . SER A 1 164 ? 24.745 -2.914 -13.809 1.00 51.69 164 SER A C 1
ATOM 1270 O O . SER A 1 164 ? 24.613 -2.814 -12.588 1.00 51.69 164 SER A O 1
ATOM 1272 N N . THR A 1 165 ? 24.845 -1.831 -14.588 1.00 54.22 165 THR A N 1
ATOM 1273 C CA . THR A 1 165 ? 24.794 -0.457 -14.062 1.00 54.22 165 THR A CA 1
ATOM 1274 C C . THR A 1 165 ? 23.372 0.008 -13.758 1.00 54.22 165 THR A C 1
ATOM 1276 O O . THR A 1 165 ? 23.182 0.800 -12.830 1.00 54.22 165 THR A O 1
ATOM 1279 N N . ASN A 1 166 ? 22.378 -0.497 -14.494 1.00 58.47 166 ASN A N 1
ATOM 1280 C CA . ASN A 1 166 ? 20.970 -0.189 -14.259 1.00 58.47 166 ASN A CA 1
ATOM 1281 C C . ASN A 1 166 ? 20.449 -0.945 -13.032 1.00 58.47 166 ASN A C 1
ATOM 1283 O O . ASN A 1 166 ? 19.807 -0.327 -12.181 1.00 58.47 166 ASN A O 1
ATOM 1287 N N . ASP A 1 167 ? 20.849 -2.207 -12.858 1.00 60.16 167 ASP A N 1
ATOM 1288 C CA . ASP A 1 167 ? 20.518 -3.010 -11.673 1.00 60.16 167 ASP A CA 1
ATOM 1289 C C . ASP A 1 167 ? 21.130 -2.423 -10.395 1.00 60.16 167 ASP A C 1
ATOM 1291 O O . ASP A 1 167 ? 20.456 -2.262 -9.375 1.00 60.16 167 ASP A O 1
ATOM 1295 N N . LEU A 1 168 ? 22.396 -1.991 -10.459 1.00 63.00 168 LEU A N 1
ATOM 1296 C CA . LEU A 1 168 ? 23.059 -1.313 -9.341 1.00 63.00 168 LEU A CA 1
ATOM 1297 C C . LEU A 1 168 ? 22.366 -0.001 -8.965 1.00 63.00 168 LEU A C 1
ATOM 1299 O O . LEU A 1 168 ? 22.217 0.281 -7.777 1.00 63.00 168 LEU A O 1
ATOM 1303 N N . LYS A 1 169 ? 21.922 0.800 -9.945 1.00 68.56 169 LYS A N 1
ATOM 1304 C CA . LYS A 1 169 ? 21.171 2.040 -9.685 1.00 68.56 169 LYS A CA 1
ATOM 1305 C C . LYS A 1 169 ? 19.794 1.762 -9.090 1.00 68.56 169 LYS A C 1
ATOM 1307 O O . LYS A 1 169 ? 19.400 2.466 -8.160 1.00 68.56 169 LYS A O 1
ATOM 1312 N N . ALA A 1 170 ? 19.078 0.753 -9.585 1.00 65.12 170 ALA A N 1
ATOM 1313 C CA . ALA A 1 170 ? 17.784 0.348 -9.043 1.00 65.12 170 ALA A CA 1
ATOM 1314 C C . ALA A 1 170 ? 17.911 -0.104 -7.579 1.00 65.12 170 ALA A C 1
ATOM 1316 O O . ALA A 1 170 ? 17.135 0.327 -6.725 1.00 65.12 170 ALA A O 1
ATOM 1317 N N . ILE A 1 171 ? 18.955 -0.870 -7.262 1.00 63.56 171 ILE A N 1
ATOM 1318 C CA . ILE A 1 171 ? 19.197 -1.378 -5.908 1.00 63.56 171 ILE A CA 1
ATOM 1319 C C . ILE A 1 171 ? 19.732 -0.291 -4.973 1.00 63.56 171 ILE A C 1
ATOM 1321 O O . ILE A 1 171 ? 19.308 -0.220 -3.823 1.00 63.56 171 ILE A O 1
ATOM 1325 N N . LEU A 1 172 ? 20.583 0.623 -5.449 1.00 67.62 172 LEU A N 1
ATOM 1326 C CA . LEU A 1 172 ? 20.958 1.829 -4.697 1.00 67.62 172 LEU A CA 1
ATOM 1327 C C . LEU A 1 172 ? 19.744 2.718 -4.419 1.00 67.62 172 LEU A C 1
ATOM 1329 O O . LEU A 1 172 ? 19.623 3.282 -3.332 1.00 67.62 172 LEU A O 1
ATOM 1333 N N . SER A 1 173 ? 18.824 2.834 -5.378 1.00 68.88 173 SER A N 1
ATOM 1334 C CA . SER A 1 173 ? 17.562 3.541 -5.172 1.00 68.88 173 SER A CA 1
ATOM 1335 C C . SER A 1 173 ? 16.701 2.845 -4.119 1.00 68.88 173 SER A C 1
ATOM 1337 O O . SER A 1 173 ? 16.137 3.541 -3.277 1.00 68.88 173 SER A O 1
ATOM 1339 N N . LEU A 1 174 ? 16.614 1.509 -4.128 1.00 65.75 174 LEU A N 1
ATOM 1340 C CA . LEU A 1 174 ? 15.878 0.765 -3.106 1.00 65.75 174 LEU A CA 1
ATOM 1341 C C . LEU A 1 174 ? 16.545 0.895 -1.733 1.00 65.75 174 LEU A C 1
ATOM 1343 O O . LEU A 1 174 ? 15.859 1.152 -0.755 1.00 65.75 174 LEU A O 1
ATOM 1347 N N . PHE A 1 175 ? 17.873 0.809 -1.655 1.00 68.31 175 PHE A N 1
ATOM 1348 C CA . PHE A 1 175 ? 18.630 1.035 -0.424 1.00 68.31 175 PHE A CA 1
ATOM 1349 C C . PHE A 1 175 ? 18.345 2.420 0.166 1.00 68.31 175 PHE A C 1
ATOM 1351 O O . PHE A 1 175 ? 18.038 2.551 1.349 1.00 68.31 175 PHE A O 1
ATOM 1358 N N . ASN A 1 176 ? 18.404 3.464 -0.664 1.00 73.56 176 ASN A N 1
ATOM 1359 C CA . ASN A 1 176 ? 18.115 4.829 -0.234 1.00 73.56 176 ASN A CA 1
ATOM 1360 C C . ASN A 1 176 ? 16.646 5.015 0.161 1.00 73.56 176 ASN A C 1
ATOM 1362 O O . ASN A 1 176 ? 16.362 5.769 1.090 1.00 73.56 176 ASN A O 1
ATOM 1366 N N . GLN A 1 177 ? 15.727 4.316 -0.509 1.00 71.62 177 GLN A N 1
ATOM 1367 C CA . GLN A 1 177 ? 14.320 4.288 -0.131 1.00 71.62 177 GLN A CA 1
ATOM 1368 C C . GLN A 1 177 ? 14.136 3.621 1.237 1.00 71.62 177 GLN A C 1
ATOM 1370 O O . GLN A 1 177 ? 13.578 4.251 2.124 1.00 71.62 177 GLN A O 1
ATOM 1375 N N . VAL A 1 178 ? 14.696 2.427 1.455 1.00 67.81 178 VAL A N 1
ATOM 1376 C CA . VAL A 1 178 ? 14.660 1.721 2.748 1.00 67.81 178 VAL A CA 1
ATOM 1377 C C . VAL A 1 178 ? 15.274 2.580 3.851 1.00 67.81 178 VAL A C 1
ATOM 1379 O O . VAL A 1 178 ? 14.689 2.717 4.920 1.00 67.81 178 VAL A O 1
ATOM 1382 N N . LYS A 1 179 ? 16.410 3.238 3.590 1.00 72.56 179 LYS A N 1
ATOM 1383 C CA . LYS A 1 179 ? 17.041 4.178 4.531 1.00 72.56 179 LYS A CA 1
ATOM 1384 C C . LYS A 1 179 ? 16.120 5.364 4.858 1.00 72.56 179 LYS A C 1
ATOM 1386 O O . LYS A 1 179 ? 16.070 5.813 6.004 1.00 72.56 179 LYS A O 1
ATOM 1391 N N . GLY A 1 180 ? 15.415 5.887 3.856 1.00 73.62 180 GLY A N 1
ATOM 1392 C CA . GLY A 1 180 ? 14.458 6.984 3.992 1.00 73.62 180 GLY A CA 1
ATOM 1393 C C . GLY A 1 180 ? 13.221 6.593 4.798 1.00 73.62 180 GLY A C 1
ATOM 1394 O O . GLY A 1 180 ? 12.893 7.286 5.761 1.00 73.62 180 GLY A O 1
ATOM 1395 N N . ASP A 1 181 ? 12.599 5.470 4.445 1.00 69.19 181 ASP A N 1
ATOM 1396 C CA . ASP A 1 181 ? 11.418 4.910 5.106 1.00 69.19 181 ASP A CA 1
ATOM 1397 C C . ASP A 1 181 ? 11.749 4.568 6.563 1.00 69.19 181 ASP A C 1
ATOM 1399 O O . ASP A 1 181 ? 11.059 5.017 7.475 1.00 69.19 181 ASP A O 1
ATOM 1403 N N . LEU A 1 182 ? 12.896 3.919 6.802 1.00 70.81 182 LEU A N 1
ATOM 1404 C CA . LEU A 1 182 ? 13.421 3.665 8.141 1.00 70.81 182 LEU A CA 1
ATOM 1405 C C . LEU A 1 182 ? 13.531 4.961 8.946 1.00 70.81 182 LEU A C 1
ATOM 1407 O O . LEU A 1 182 ? 13.016 5.055 10.053 1.00 70.81 182 LEU A O 1
ATOM 1411 N N . LYS A 1 183 ? 14.161 6.001 8.394 1.00 74.50 183 LYS A N 1
ATOM 1412 C CA . LYS A 1 183 ? 14.330 7.276 9.102 1.00 74.50 183 LYS A CA 1
ATOM 1413 C C . LYS A 1 183 ? 12.993 7.966 9.391 1.00 74.50 183 LYS A C 1
ATOM 1415 O O . LYS A 1 183 ? 12.840 8.549 10.466 1.00 74.50 183 LYS A O 1
ATOM 1420 N N . GLN A 1 184 ? 12.059 7.965 8.441 1.00 77.69 184 GLN A N 1
ATOM 1421 C CA . GLN A 1 184 ? 10.773 8.649 8.593 1.00 77.69 184 GLN A CA 1
ATOM 1422 C C . GLN A 1 184 ? 9.854 7.924 9.572 1.00 77.69 184 GLN A C 1
ATOM 1424 O O . GLN A 1 184 ? 9.328 8.564 10.484 1.00 77.69 184 GLN A O 1
ATOM 1429 N N . GLU A 1 185 ? 9.710 6.610 9.430 1.00 71.94 185 GLU A N 1
ATOM 1430 C CA . GLU A 1 185 ? 8.793 5.821 10.249 1.00 71.94 185 GLU A CA 1
ATOM 1431 C C . GLU A 1 185 ? 9.293 5.691 11.686 1.00 71.94 185 GLU A C 1
ATOM 1433 O O . GLU A 1 185 ? 8.540 5.957 12.622 1.00 71.94 185 GLU A O 1
ATOM 1438 N N . VAL A 1 186 ? 10.592 5.436 11.885 1.00 69.81 186 VAL A N 1
ATOM 1439 C CA . VAL A 1 186 ? 11.213 5.384 13.221 1.00 69.81 186 VAL A CA 1
ATOM 1440 C C . VAL A 1 186 ? 11.078 6.734 13.937 1.00 69.81 186 VAL A C 1
ATOM 1442 O O . VAL A 1 186 ? 10.725 6.783 15.114 1.00 69.81 186 VAL A O 1
ATOM 1445 N N . LYS A 1 187 ? 11.251 7.860 13.230 1.00 73.75 187 LYS A N 1
ATOM 1446 C CA . LYS A 1 187 ? 11.012 9.200 13.797 1.00 73.75 187 LYS A CA 1
ATOM 1447 C C . LYS A 1 187 ? 9.530 9.447 14.107 1.00 73.75 187 LYS A C 1
ATOM 1449 O O . LYS A 1 187 ? 9.211 10.117 15.091 1.00 73.75 187 LYS A O 1
ATOM 1454 N N . GLY A 1 188 ? 8.628 8.924 13.277 1.00 73.31 188 GLY A N 1
ATOM 1455 C CA . GLY A 1 188 ? 7.185 8.968 13.501 1.00 73.31 188 GLY A CA 1
ATOM 1456 C C . GLY A 1 188 ? 6.773 8.217 14.766 1.00 73.31 188 GLY A C 1
ATOM 1457 O O . GLY A 1 188 ? 5.985 8.745 15.548 1.00 73.31 188 GLY A O 1
ATOM 1458 N N . ILE A 1 189 ? 7.365 7.044 14.994 1.00 69.25 189 ILE A N 1
ATOM 1459 C CA . ILE A 1 189 ? 7.147 6.212 16.180 1.00 69.25 189 ILE A CA 1
ATOM 1460 C C . ILE A 1 189 ? 7.580 6.955 17.450 1.00 69.25 189 ILE A C 1
ATOM 1462 O O . ILE A 1 189 ? 6.786 7.052 18.376 1.00 69.25 189 ILE A O 1
ATOM 1466 N N . ILE A 1 190 ? 8.751 7.608 17.478 1.00 68.25 190 ILE A N 1
ATOM 1467 C CA . ILE A 1 190 ? 9.183 8.426 18.640 1.00 68.25 190 ILE A CA 1
ATOM 1468 C C . ILE A 1 190 ? 8.144 9.491 18.993 1.00 68.25 190 ILE A C 1
ATOM 1470 O O . ILE A 1 190 ? 7.818 9.704 20.159 1.00 68.25 190 ILE A O 1
ATOM 1474 N N . LYS A 1 191 ? 7.611 10.179 17.976 1.00 70.44 191 LYS A N 1
ATOM 1475 C CA . LYS A 1 191 ? 6.618 11.235 18.192 1.00 70.44 191 LYS A CA 1
ATOM 1476 C C . LYS A 1 191 ? 5.323 10.679 18.796 1.00 70.44 191 LYS A C 1
ATOM 1478 O O . LYS A 1 191 ? 4.697 11.377 19.587 1.00 70.44 191 LYS A O 1
ATOM 1483 N N . ARG A 1 192 ? 4.933 9.454 18.426 1.00 70.31 192 ARG A N 1
ATOM 1484 C CA . ARG A 1 192 ? 3.721 8.781 18.920 1.00 70.31 192 ARG A CA 1
ATOM 1485 C C . ARG A 1 192 ? 3.919 8.138 20.293 1.00 70.31 192 ARG A C 1
ATOM 1487 O O . ARG A 1 192 ? 3.020 8.230 21.127 1.00 70.31 192 ARG A O 1
ATOM 1494 N N . PHE A 1 193 ? 5.117 7.637 20.584 1.00 64.88 193 PHE A N 1
ATOM 1495 C CA . PHE A 1 193 ? 5.496 7.149 21.911 1.00 64.88 193 PHE A CA 1
ATOM 1496 C C . PHE A 1 193 ? 5.347 8.211 22.996 1.00 64.88 193 PHE A C 1
ATOM 1498 O O . PHE A 1 193 ? 4.756 7.943 24.038 1.00 64.88 193 PHE A O 1
ATOM 1505 N N . LYS A 1 194 ? 5.781 9.448 22.721 1.00 61.69 194 LYS A N 1
ATOM 1506 C CA . LYS A 1 194 ? 5.611 10.577 23.654 1.00 61.69 194 LYS A CA 1
ATOM 1507 C C . LYS A 1 194 ? 4.150 10.912 23.962 1.00 61.69 194 LYS A C 1
ATOM 1509 O O . LYS A 1 194 ? 3.882 11.602 24.936 1.00 61.69 194 LYS A O 1
ATOM 1514 N N . SER A 1 195 ? 3.214 10.436 23.141 1.00 64.50 195 SER A N 1
ATOM 1515 C CA . SER A 1 195 ? 1.774 10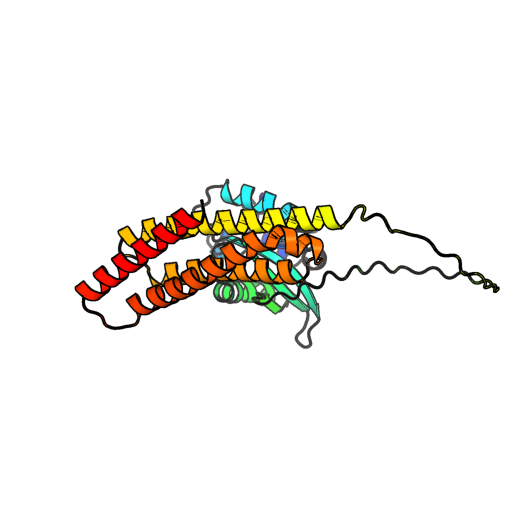.622 23.333 1.00 64.50 195 SER A CA 1
ATOM 1516 C C . SER A 1 195 ? 1.050 9.415 23.954 1.00 64.50 195 SER A C 1
ATOM 1518 O O . SER A 1 195 ? -0.179 9.436 23.968 1.00 64.50 195 SER A O 1
ATOM 1520 N N . LYS A 1 196 ? 1.780 8.389 24.442 1.00 63.75 196 LYS A N 1
ATOM 1521 C CA . LYS A 1 196 ? 1.261 7.164 25.103 1.00 63.75 196 LYS A CA 1
ATOM 1522 C C . LYS A 1 196 ? 0.031 6.549 24.401 1.00 63.75 196 LYS A C 1
ATOM 1524 O O . LYS A 1 196 ? -0.971 6.248 25.039 1.00 63.75 196 LYS A O 1
ATOM 1529 N N . ASN A 1 197 ? 0.054 6.432 23.070 1.00 58.41 197 ASN A N 1
ATOM 1530 C CA . ASN A 1 197 ? -1.106 5.965 22.305 1.00 58.41 197 ASN A CA 1
ATOM 1531 C C . ASN A 1 197 ? -0.707 5.044 21.142 1.00 58.41 197 ASN A C 1
ATOM 1533 O O . ASN A 1 197 ? 0.068 5.447 20.276 1.00 58.41 197 ASN A O 1
ATOM 1537 N N . ASN A 1 198 ? -1.364 3.879 21.057 1.00 69.62 198 ASN A N 1
ATOM 1538 C CA . ASN A 1 198 ? -1.314 2.898 19.959 1.00 69.62 198 ASN A CA 1
ATOM 1539 C C . ASN A 1 198 ? 0.018 2.131 19.770 1.00 69.62 198 ASN A C 1
ATOM 1541 O O . ASN A 1 198 ? 0.499 2.032 18.636 1.00 69.62 198 ASN A O 1
ATOM 1545 N N . HIS A 1 199 ? 0.578 1.531 20.827 1.00 69.50 199 HIS A N 1
ATOM 1546 C CA . HIS A 1 199 ? 1.824 0.747 20.745 1.00 69.50 199 HIS A CA 1
ATOM 1547 C C . HIS A 1 199 ? 1.722 -0.429 19.755 1.00 69.50 199 HIS A C 1
ATOM 1549 O O . HIS A 1 199 ? 2.623 -0.626 18.937 1.00 69.50 199 HIS A O 1
ATOM 1555 N N . LEU A 1 200 ? 0.580 -1.120 19.703 1.00 68.06 200 LEU A N 1
ATOM 1556 C CA . LEU A 1 200 ? 0.317 -2.170 18.714 1.00 68.06 200 LEU A CA 1
ATOM 1557 C C . LEU A 1 200 ? 0.384 -1.666 17.259 1.00 68.06 200 LEU A C 1
ATOM 1559 O O . LEU A 1 200 ? 0.900 -2.343 16.373 1.00 68.06 200 LEU A O 1
ATOM 1563 N N . LYS A 1 201 ? -0.100 -0.446 16.991 1.00 73.69 201 LYS A N 1
ATOM 1564 C CA . LYS A 1 201 ? -0.018 0.159 15.652 1.00 73.69 201 LYS A CA 1
ATOM 1565 C C . LYS A 1 201 ? 1.426 0.479 15.273 1.00 73.69 201 LYS A C 1
ATOM 1567 O O . LYS A 1 201 ? 1.789 0.340 14.109 1.00 73.69 201 LYS A O 1
ATOM 1572 N N . ASP A 1 202 ? 2.233 0.904 16.238 1.00 72.94 202 ASP A N 1
ATOM 1573 C CA . ASP A 1 202 ? 3.652 1.171 16.026 1.00 72.94 202 ASP A CA 1
ATOM 1574 C C . ASP A 1 202 ? 4.454 -0.118 15.799 1.00 72.94 202 ASP A C 1
ATOM 1576 O O . ASP A 1 202 ? 5.350 -0.111 14.954 1.00 72.94 202 ASP A O 1
ATOM 1580 N N . ALA A 1 203 ? 4.082 -1.232 16.442 1.00 70.44 203 ALA A N 1
ATOM 1581 C CA . ALA A 1 203 ? 4.629 -2.557 16.131 1.00 70.44 203 ALA A CA 1
ATOM 1582 C C . ALA A 1 203 ? 4.399 -2.922 14.653 1.00 70.44 203 ALA A C 1
ATOM 1584 O O . ALA A 1 203 ? 5.352 -3.224 13.936 1.00 70.44 203 ALA A O 1
ATOM 1585 N N . TYR A 1 204 ? 3.169 -2.756 14.148 1.00 73.50 204 TYR A N 1
ATOM 1586 C CA . TYR A 1 204 ? 2.865 -3.008 12.732 1.00 73.50 204 TYR A CA 1
ATOM 1587 C C . TYR A 1 204 ? 3.667 -2.127 11.765 1.00 73.50 204 TYR A C 1
ATOM 1589 O O . TYR A 1 204 ? 4.048 -2.578 10.686 1.00 73.50 204 TYR A O 1
ATOM 1597 N N . VAL A 1 205 ? 3.934 -0.868 12.126 1.00 74.44 205 VAL A N 1
ATOM 1598 C CA . VAL A 1 205 ? 4.772 0.019 11.304 1.00 74.44 205 VAL A CA 1
ATOM 1599 C C . VAL A 1 205 ? 6.219 -0.483 11.265 1.00 74.44 205 VAL A C 1
ATOM 1601 O O . VAL A 1 205 ? 6.835 -0.480 10.200 1.00 74.44 205 VAL A O 1
ATOM 1604 N N . LEU A 1 206 ? 6.768 -0.950 12.392 1.00 72.81 206 LEU A N 1
ATOM 1605 C CA . LEU A 1 206 ? 8.108 -1.545 12.421 1.00 72.81 206 LEU A CA 1
ATOM 1606 C C . LEU A 1 206 ? 8.188 -2.849 11.620 1.00 72.81 206 LEU A C 1
ATOM 1608 O O . LEU A 1 206 ? 9.206 -3.092 10.966 1.00 72.81 206 LEU A O 1
ATOM 1612 N N . ASP A 1 207 ? 7.130 -3.656 11.628 1.00 73.44 207 ASP A N 1
ATOM 1613 C CA . ASP A 1 207 ? 7.046 -4.867 10.808 1.00 73.44 207 ASP A CA 1
ATOM 1614 C C . ASP A 1 207 ? 7.029 -4.541 9.309 1.00 73.44 207 ASP A C 1
ATOM 1616 O O . ASP A 1 207 ? 7.692 -5.215 8.523 1.00 73.44 207 ASP A O 1
ATOM 1620 N N . ASP A 1 208 ? 6.355 -3.467 8.887 1.00 74.06 208 ASP A N 1
ATOM 1621 C CA . ASP A 1 208 ? 6.379 -3.031 7.483 1.00 74.06 208 ASP A CA 1
ATOM 1622 C C . ASP A 1 208 ? 7.784 -2.584 7.040 1.00 74.06 208 ASP A C 1
ATOM 1624 O O . ASP A 1 208 ? 8.272 -2.966 5.971 1.00 74.06 208 ASP A O 1
ATOM 1628 N N . VAL A 1 209 ? 8.498 -1.846 7.897 1.00 74.12 209 VAL A N 1
ATOM 1629 C CA . VAL A 1 209 ? 9.897 -1.466 7.637 1.00 74.12 209 VAL A CA 1
ATOM 1630 C C . VAL A 1 209 ? 10.799 -2.706 7.567 1.00 74.12 209 VAL A C 1
ATOM 1632 O O . VAL A 1 209 ? 11.644 -2.805 6.675 1.00 74.12 209 VAL A O 1
ATOM 1635 N N . THR A 1 210 ? 10.580 -3.677 8.454 1.00 76.50 210 THR A N 1
ATOM 1636 C CA . THR A 1 210 ? 11.262 -4.982 8.465 1.00 76.50 210 THR A CA 1
ATOM 1637 C C . THR A 1 210 ? 11.027 -5.746 7.155 1.00 76.50 210 THR A C 1
ATOM 1639 O O . THR A 1 210 ? 11.971 -6.231 6.530 1.00 76.50 210 THR A O 1
ATOM 1642 N N . ASN A 1 211 ? 9.789 -5.764 6.655 1.00 77.31 211 ASN A N 1
ATOM 1643 C CA . ASN A 1 211 ? 9.447 -6.386 5.375 1.00 77.31 211 ASN A CA 1
ATOM 1644 C C . ASN A 1 211 ? 10.161 -5.709 4.193 1.00 77.31 211 ASN A C 1
ATOM 1646 O O . ASN A 1 211 ? 10.637 -6.386 3.277 1.00 77.31 211 ASN A O 1
ATOM 1650 N N . ASN A 1 212 ? 10.286 -4.380 4.208 1.00 74.31 212 ASN A N 1
ATOM 1651 C CA . ASN A 1 212 ? 11.027 -3.645 3.180 1.00 74.31 212 ASN A CA 1
ATOM 1652 C C . ASN A 1 212 ? 12.536 -3.929 3.231 1.00 74.31 212 ASN A C 1
ATOM 1654 O O . ASN A 1 212 ? 13.166 -4.065 2.178 1.00 74.31 212 ASN A O 1
ATOM 1658 N N . ILE A 1 213 ? 13.108 -4.104 4.427 1.00 76.88 213 ILE A N 1
ATOM 1659 C CA . ILE A 1 213 ? 14.485 -4.585 4.582 1.00 76.88 213 ILE A CA 1
ATOM 1660 C C . ILE A 1 213 ? 14.627 -5.985 3.978 1.00 76.88 213 ILE A C 1
ATOM 1662 O O . ILE A 1 213 ? 15.523 -6.209 3.168 1.00 76.88 213 ILE A O 1
ATOM 1666 N N . GLN A 1 214 ? 13.719 -6.912 4.279 1.00 78.94 214 GLN A N 1
ATOM 1667 C CA . GLN A 1 214 ? 13.753 -8.261 3.708 1.00 78.94 214 GLN A CA 1
ATOM 1668 C C . GLN A 1 214 ? 13.651 -8.266 2.179 1.00 78.94 214 GLN A C 1
ATOM 1670 O O . GLN A 1 214 ? 14.373 -9.012 1.516 1.00 78.94 214 GLN A O 1
ATOM 1675 N N . ARG A 1 215 ? 12.833 -7.384 1.594 1.00 74.69 215 ARG A N 1
ATOM 1676 C CA . ARG A 1 215 ? 12.790 -7.184 0.135 1.00 74.69 215 ARG A CA 1
ATOM 1677 C C . ARG A 1 215 ? 14.143 -6.736 -0.418 1.00 74.69 215 ARG A C 1
ATOM 1679 O O . ARG A 1 215 ? 14.595 -7.296 -1.415 1.00 74.69 215 ARG A O 1
ATOM 1686 N N . PHE A 1 216 ? 14.809 -5.783 0.235 1.00 77.50 216 PHE A N 1
ATOM 1687 C CA . PHE A 1 216 ? 16.168 -5.381 -0.137 1.00 77.50 216 PHE A CA 1
ATOM 1688 C C . PHE A 1 216 ? 17.155 -6.553 -0.043 1.00 77.50 216 PHE A C 1
ATOM 1690 O O . PHE A 1 216 ? 17.937 -6.760 -0.967 1.00 77.50 216 PHE A O 1
ATOM 1697 N N . MET A 1 217 ? 17.092 -7.354 1.023 1.00 79.88 217 MET A N 1
ATOM 1698 C CA . MET A 1 217 ? 17.976 -8.510 1.210 1.00 79.88 217 MET A CA 1
ATOM 1699 C C . MET A 1 217 ? 17.794 -9.565 0.115 1.00 79.88 217 MET A C 1
ATOM 1701 O O . MET A 1 217 ? 18.780 -10.084 -0.409 1.00 79.88 217 MET A O 1
ATOM 1705 N N . ASN A 1 218 ? 16.549 -9.827 -0.285 1.00 81.88 218 ASN A N 1
ATOM 1706 C CA . ASN A 1 218 ? 16.238 -10.756 -1.370 1.00 81.88 218 ASN A CA 1
ATOM 1707 C C . ASN A 1 218 ? 16.787 -10.263 -2.716 1.00 81.88 218 ASN A C 1
ATOM 1709 O O . ASN A 1 218 ? 17.362 -11.047 -3.465 1.00 81.88 218 ASN A O 1
ATOM 1713 N N . GLN A 1 219 ? 16.672 -8.964 -3.008 1.00 75.56 219 GLN A N 1
ATOM 1714 C CA . GLN A 1 219 ? 17.251 -8.386 -4.225 1.00 75.56 219 GLN A CA 1
ATOM 1715 C C . GLN A 1 219 ? 18.780 -8.353 -4.186 1.00 75.56 219 GLN A C 1
ATOM 1717 O O . GLN A 1 219 ? 19.431 -8.628 -5.191 1.00 75.56 219 GLN A O 1
ATOM 1722 N N . TYR A 1 220 ? 19.372 -8.076 -3.022 1.00 76.69 220 TYR A N 1
ATOM 1723 C CA . TYR A 1 220 ? 20.819 -8.142 -2.846 1.00 76.69 220 TYR A CA 1
ATOM 1724 C C . TYR A 1 220 ? 21.355 -9.547 -3.155 1.00 76.69 220 TYR A C 1
ATOM 1726 O O . TYR A 1 220 ? 22.401 -9.674 -3.787 1.00 76.69 220 TYR A O 1
ATOM 1734 N N . ALA A 1 221 ? 20.656 -10.606 -2.735 1.00 80.94 221 ALA A N 1
ATOM 1735 C CA . ALA A 1 221 ? 21.086 -11.987 -2.966 1.00 80.94 221 ALA A CA 1
ATOM 1736 C C . ALA A 1 221 ? 21.154 -12.363 -4.457 1.00 80.94 221 ALA A C 1
ATOM 1738 O O . ALA A 1 221 ? 21.953 -13.217 -4.834 1.00 80.94 221 ALA A O 1
ATOM 1739 N N . GLN A 1 222 ? 20.364 -11.701 -5.305 1.00 79.75 222 GLN A N 1
ATOM 1740 C CA . GLN A 1 222 ? 20.329 -11.931 -6.753 1.00 79.75 222 GLN A CA 1
ATOM 1741 C C . GLN A 1 222 ? 21.421 -11.161 -7.517 1.00 79.75 222 GLN A C 1
ATOM 1743 O O . GLN A 1 222 ? 21.576 -11.335 -8.723 1.00 79.75 222 GLN A O 1
ATOM 1748 N N . LEU A 1 223 ? 22.198 -10.312 -6.835 1.00 73.19 223 LEU A N 1
ATOM 1749 C CA . LEU A 1 223 ? 23.233 -9.507 -7.476 1.00 73.19 223 LEU A CA 1
ATOM 1750 C C . LEU A 1 223 ? 24.443 -10.330 -7.935 1.00 73.19 223 LEU A C 1
ATOM 1752 O O . LEU A 1 223 ? 24.869 -11.246 -7.227 1.00 73.19 223 LEU A O 1
ATOM 1756 N N . PRO A 1 224 ? 25.126 -9.900 -9.012 1.00 77.62 224 PRO A N 1
ATOM 1757 C CA . PRO A 1 224 ? 26.450 -10.403 -9.346 1.00 77.62 224 PRO A CA 1
ATOM 1758 C C . PRO A 1 224 ? 27.456 -10.195 -8.192 1.00 77.62 224 PRO A C 1
ATOM 1760 O O . PRO A 1 224 ? 27.416 -9.149 -7.528 1.00 77.62 224 PRO A O 1
ATOM 1763 N N . PRO A 1 225 ? 28.437 -11.098 -7.989 1.00 79.38 225 PRO A N 1
ATOM 1764 C CA . PRO A 1 225 ? 29.380 -11.040 -6.861 1.00 79.38 225 PRO A CA 1
ATOM 1765 C C . PRO A 1 225 ? 30.140 -9.711 -6.725 1.00 79.38 225 PRO A C 1
ATOM 1767 O O . PRO A 1 225 ? 30.412 -9.237 -5.621 1.00 79.38 225 PRO A O 1
ATOM 1770 N N . ILE A 1 226 ? 30.452 -9.064 -7.851 1.00 75.56 226 ILE A N 1
ATOM 1771 C CA . ILE A 1 226 ? 31.145 -7.767 -7.885 1.00 75.56 226 ILE A CA 1
ATOM 1772 C C . ILE A 1 226 ? 30.269 -6.654 -7.285 1.00 75.56 226 ILE A C 1
ATOM 1774 O O . ILE A 1 226 ? 30.773 -5.786 -6.571 1.00 75.56 226 ILE A O 1
ATOM 1778 N N . ALA A 1 227 ? 28.959 -6.679 -7.547 1.00 70.81 227 ALA A N 1
ATOM 1779 C CA . ALA A 1 227 ? 28.005 -5.715 -7.003 1.00 70.81 227 ALA A CA 1
ATOM 1780 C C . ALA A 1 227 ? 27.721 -5.989 -5.519 1.00 70.81 227 ALA A C 1
ATOM 1782 O O . ALA A 1 227 ? 27.710 -5.051 -4.721 1.00 70.81 227 ALA A O 1
ATOM 1783 N N . GLN A 1 228 ? 27.607 -7.265 -5.133 1.00 77.69 228 GLN A N 1
ATOM 1784 C CA . GLN A 1 228 ? 27.511 -7.664 -3.728 1.00 77.69 228 GLN A CA 1
ATOM 1785 C C . GLN A 1 228 ? 28.712 -7.146 -2.928 1.00 77.69 228 GLN A C 1
ATOM 1787 O O . GLN A 1 228 ? 28.542 -6.471 -1.919 1.00 77.69 228 GLN A O 1
ATOM 1792 N N . LYS A 1 229 ? 29.942 -7.340 -3.422 1.00 81.38 229 LYS A N 1
ATOM 1793 C CA . LYS A 1 229 ? 31.153 -6.853 -2.742 1.00 81.38 229 LYS A CA 1
ATOM 1794 C C . LYS A 1 229 ? 31.139 -5.335 -2.515 1.00 81.38 229 LYS A C 1
ATOM 1796 O O . LYS A 1 229 ? 31.570 -4.876 -1.462 1.00 81.38 229 LYS A O 1
ATOM 1801 N N . LYS A 1 230 ? 30.607 -4.557 -3.466 1.00 74.81 230 LYS A N 1
ATOM 1802 C CA . LYS A 1 230 ? 30.464 -3.093 -3.336 1.00 74.81 230 LYS A CA 1
ATOM 1803 C C . LYS A 1 230 ? 29.393 -2.675 -2.324 1.00 74.81 230 LYS A C 1
ATOM 1805 O O . LYS A 1 230 ? 29.508 -1.606 -1.733 1.00 74.81 230 LYS A O 1
ATOM 1810 N N . LEU A 1 231 ? 28.368 -3.500 -2.120 1.00 77.00 231 LEU A N 1
ATOM 1811 C CA . LEU A 1 231 ? 27.237 -3.223 -1.231 1.00 77.00 231 LEU A CA 1
ATOM 1812 C C . LEU A 1 231 ? 27.310 -3.977 0.109 1.00 77.00 231 LEU A C 1
ATOM 1814 O O . LEU A 1 231 ? 26.424 -3.811 0.943 1.00 77.00 231 LEU A O 1
ATOM 1818 N N . ALA A 1 232 ? 28.357 -4.765 0.360 1.00 81.25 232 ALA A N 1
ATOM 1819 C CA . ALA A 1 232 ? 28.476 -5.615 1.546 1.00 81.25 232 ALA A CA 1
ATOM 1820 C C . ALA A 1 232 ? 28.373 -4.835 2.869 1.00 81.25 232 ALA A C 1
ATOM 1822 O O . ALA A 1 232 ? 27.654 -5.247 3.777 1.00 81.25 232 ALA A O 1
ATOM 1823 N N . ALA A 1 233 ? 29.017 -3.667 2.960 1.00 77.94 233 ALA A N 1
ATOM 1824 C CA . ALA A 1 233 ? 28.927 -2.803 4.140 1.00 77.94 233 ALA A CA 1
ATOM 1825 C C . ALA A 1 233 ? 27.507 -2.236 4.339 1.00 77.94 233 ALA A C 1
ATOM 1827 O O . ALA A 1 233 ? 27.012 -2.144 5.463 1.00 77.94 233 ALA A O 1
ATOM 1828 N N . ALA A 1 234 ? 26.830 -1.892 3.240 1.00 75.12 234 ALA A N 1
ATOM 1829 C CA . ALA A 1 234 ? 25.454 -1.406 3.253 1.00 75.12 234 ALA A CA 1
ATOM 1830 C C . ALA A 1 234 ? 24.476 -2.508 3.698 1.00 75.12 234 ALA A C 1
ATOM 1832 O O . ALA A 1 234 ? 23.631 -2.263 4.559 1.00 75.12 234 ALA A O 1
ATOM 1833 N N . LYS A 1 235 ? 24.655 -3.735 3.187 1.00 82.44 235 LYS A N 1
ATOM 1834 C CA . LYS A 1 235 ? 23.937 -4.935 3.635 1.00 82.44 235 LYS A CA 1
ATOM 1835 C C . LYS A 1 235 ? 24.124 -5.173 5.128 1.00 82.44 235 LYS A C 1
ATOM 1837 O O . LYS A 1 235 ? 23.137 -5.288 5.842 1.00 82.44 235 LYS A O 1
ATOM 1842 N N . GLN A 1 236 ? 25.367 -5.201 5.604 1.00 83.81 236 GLN A N 1
ATOM 1843 C CA . GLN A 1 236 ? 25.661 -5.460 7.013 1.00 83.81 236 GLN A CA 1
ATOM 1844 C C . GLN A 1 236 ? 24.997 -4.422 7.931 1.00 83.81 236 GLN A C 1
ATOM 1846 O O . GLN A 1 236 ? 24.438 -4.773 8.969 1.00 83.81 236 GLN A O 1
ATOM 1851 N N . LYS A 1 237 ? 25.012 -3.141 7.535 1.00 79.38 237 LYS A N 1
ATOM 1852 C CA . LYS A 1 237 ? 24.361 -2.056 8.282 1.00 79.38 237 LYS A CA 1
ATOM 1853 C C . LYS A 1 237 ? 22.839 -2.239 8.341 1.00 79.38 237 LYS A C 1
ATOM 1855 O O . LYS A 1 237 ? 22.251 -2.054 9.404 1.00 79.38 237 LYS A O 1
ATOM 1860 N N . ILE A 1 238 ? 22.219 -2.646 7.232 1.00 76.56 238 ILE A N 1
ATOM 1861 C CA . ILE A 1 238 ? 20.782 -2.941 7.169 1.00 76.56 238 ILE A CA 1
ATOM 1862 C C . ILE A 1 238 ? 20.416 -4.191 7.981 1.00 76.56 238 ILE A C 1
ATOM 1864 O O . ILE A 1 238 ? 19.430 -4.157 8.705 1.00 76.56 238 ILE A O 1
ATOM 1868 N N . GLU A 1 239 ? 21.212 -5.263 7.941 1.00 82.25 239 GLU A N 1
ATOM 1869 C CA . GLU A 1 239 ? 20.976 -6.476 8.748 1.00 82.25 239 GLU A CA 1
ATOM 1870 C C . GLU A 1 239 ? 21.011 -6.187 10.251 1.00 82.25 239 GLU A C 1
ATOM 1872 O O . GLU A 1 239 ? 20.188 -6.687 11.018 1.00 82.25 239 GLU A O 1
ATOM 1877 N N . GLN A 1 240 ? 21.946 -5.343 10.690 1.00 82.12 240 GLN A N 1
ATOM 1878 C CA . GLN A 1 240 ? 21.996 -4.918 12.086 1.00 82.12 240 GLN A CA 1
ATOM 1879 C C . GLN A 1 240 ? 20.755 -4.108 12.476 1.00 82.12 240 GLN A C 1
ATOM 1881 O O . GLN A 1 240 ? 20.250 -4.258 13.589 1.00 82.12 240 GLN A O 1
ATOM 1886 N N . GLN A 1 241 ? 20.255 -3.264 11.571 1.00 78.31 241 GLN A N 1
ATOM 1887 C CA . GLN A 1 241 ? 19.037 -2.484 11.790 1.00 78.31 241 GLN A CA 1
ATOM 1888 C C . GLN A 1 241 ? 17.797 -3.385 11.829 1.00 78.31 241 GLN A C 1
ATOM 1890 O O . GLN A 1 241 ? 16.988 -3.229 12.738 1.00 78.31 241 GLN A O 1
ATOM 1895 N N . ASP A 1 242 ? 17.696 -4.372 10.936 1.00 82.62 242 ASP A N 1
ATOM 1896 C CA . ASP A 1 242 ? 16.624 -5.378 10.900 1.00 82.62 242 ASP A CA 1
ATOM 1897 C C . ASP A 1 242 ? 16.449 -6.085 12.248 1.00 82.62 242 ASP A C 1
ATOM 1899 O O . ASP A 1 242 ? 15.355 -6.143 12.810 1.00 82.62 242 ASP A O 1
ATOM 1903 N N . LEU A 1 243 ? 17.557 -6.564 12.823 1.00 81.81 243 LEU A N 1
ATOM 1904 C CA . LEU A 1 243 ? 17.531 -7.272 14.100 1.00 81.81 243 LEU A CA 1
ATOM 1905 C C . LEU A 1 243 ? 17.019 -6.382 15.241 1.00 81.81 243 LEU A C 1
ATOM 1907 O O . LEU A 1 243 ? 16.306 -6.848 16.133 1.00 81.81 243 LEU A O 1
ATOM 1911 N N . VAL A 1 244 ? 17.394 -5.102 15.232 1.00 80.62 244 VAL A N 1
ATOM 1912 C CA . VAL A 1 244 ? 16.935 -4.137 16.235 1.00 80.62 244 VAL A CA 1
ATOM 1913 C C . VAL A 1 244 ? 15.449 -3.842 16.045 1.00 80.62 244 VAL A C 1
ATOM 1915 O O . VAL A 1 244 ? 14.716 -3.867 17.029 1.00 80.62 244 VAL A O 1
ATOM 1918 N N . LEU A 1 245 ? 14.982 -3.635 14.811 1.00 78.06 245 LEU A N 1
ATOM 1919 C CA . LEU A 1 245 ? 13.569 -3.371 14.514 1.00 78.06 245 LEU A CA 1
ATOM 1920 C C . LEU A 1 245 ? 12.672 -4.542 14.913 1.00 78.06 245 LEU A C 1
ATOM 1922 O O . LEU A 1 245 ? 11.668 -4.314 15.577 1.00 78.06 245 LEU A O 1
ATOM 1926 N N . LYS A 1 246 ? 13.070 -5.785 14.617 1.00 81.38 246 LYS A N 1
ATOM 1927 C CA . LYS A 1 246 ? 12.344 -6.994 15.046 1.00 81.38 246 LYS A CA 1
ATOM 1928 C C . LYS A 1 246 ? 12.216 -7.078 16.564 1.00 81.38 246 LYS A C 1
ATOM 1930 O O . LYS A 1 246 ? 11.138 -7.351 17.085 1.00 81.38 246 LYS A O 1
ATOM 1935 N N . LYS A 1 247 ? 13.306 -6.797 17.289 1.00 81.88 247 LYS A N 1
ATOM 1936 C CA . LYS A 1 247 ? 13.277 -6.739 18.759 1.00 81.88 247 LYS A CA 1
ATOM 1937 C C . LYS A 1 247 ? 12.338 -5.640 19.252 1.00 81.88 247 LYS A C 1
ATOM 1939 O O . LYS A 1 247 ? 11.577 -5.884 20.178 1.00 81.88 247 LYS A O 1
ATOM 1944 N N . LEU A 1 248 ? 12.377 -4.457 18.642 1.00 78.56 248 LEU A N 1
ATOM 1945 C CA . LEU A 1 248 ? 11.525 -3.332 19.027 1.00 78.56 248 LEU A CA 1
ATOM 1946 C C . LEU A 1 248 ? 10.048 -3.591 18.734 1.00 78.56 248 LEU A C 1
ATOM 1948 O O . LEU A 1 248 ? 9.230 -3.328 19.605 1.00 78.56 248 LEU A O 1
ATOM 1952 N N . SER A 1 249 ? 9.722 -4.144 17.564 1.00 78.44 249 SER A N 1
ATOM 1953 C CA . SER A 1 249 ? 8.361 -4.551 17.196 1.00 78.44 249 SER A CA 1
ATOM 1954 C C . SER A 1 249 ? 7.805 -5.553 18.203 1.00 78.44 249 SER A C 1
ATOM 1956 O O . SER A 1 249 ? 6.734 -5.346 18.773 1.00 78.44 249 SER A O 1
ATOM 1958 N N . HIS A 1 250 ? 8.596 -6.579 18.533 1.00 79.44 250 HIS A N 1
ATOM 1959 C CA . HIS A 1 250 ? 8.212 -7.547 19.548 1.00 79.44 250 HIS A CA 1
ATOM 1960 C C . HIS A 1 250 ? 7.982 -6.881 20.911 1.00 79.44 250 HIS A C 1
ATOM 1962 O O . HIS A 1 250 ? 6.909 -7.043 21.482 1.00 79.44 250 HIS A O 1
ATOM 1968 N N . GLN A 1 251 ? 8.926 -6.074 21.408 1.00 80.38 251 GLN A N 1
ATOM 1969 C CA . GLN A 1 251 ? 8.771 -5.369 22.689 1.00 80.38 251 GLN A CA 1
ATOM 1970 C C . GLN A 1 251 ? 7.526 -4.468 22.715 1.00 80.38 251 GLN A C 1
ATOM 1972 O O . GLN A 1 251 ? 6.798 -4.472 23.700 1.00 80.38 251 GLN A O 1
ATOM 1977 N N . LEU A 1 252 ? 7.251 -3.753 21.623 1.00 75.88 252 LEU A N 1
ATOM 1978 C CA . LEU A 1 252 ? 6.058 -2.925 21.452 1.00 75.88 252 LEU A CA 1
ATOM 1979 C C . LEU A 1 252 ? 4.763 -3.732 21.506 1.00 75.88 252 LEU A C 1
ATOM 1981 O O . LEU A 1 252 ? 3.822 -3.325 22.177 1.00 75.88 252 LEU A O 1
ATOM 1985 N N . SER A 1 253 ? 4.726 -4.883 20.831 1.00 79.38 253 SER A N 1
ATOM 1986 C CA . SER A 1 253 ? 3.553 -5.760 20.847 1.00 79.38 253 SER A CA 1
ATOM 1987 C C . SER A 1 253 ? 3.240 -6.280 22.251 1.00 79.38 253 SER A C 1
ATOM 1989 O O . SER A 1 253 ? 2.079 -6.478 22.576 1.00 79.38 253 SER A O 1
ATOM 1991 N N . GLN A 1 254 ? 4.256 -6.468 23.102 1.00 77.56 254 GLN A N 1
ATOM 1992 C CA . GLN A 1 254 ? 4.066 -7.003 24.452 1.00 77.56 254 GLN A CA 1
ATOM 1993 C C . GLN A 1 254 ? 3.518 -5.971 25.446 1.00 77.56 254 GLN A C 1
ATOM 1995 O O . GLN A 1 254 ? 2.858 -6.378 26.398 1.00 77.56 254 GLN A O 1
ATOM 2000 N N . ILE A 1 255 ? 3.751 -4.669 25.224 1.00 74.56 255 ILE A N 1
ATOM 2001 C CA . ILE A 1 255 ? 3.293 -3.594 26.128 1.00 74.56 255 ILE A CA 1
ATOM 2002 C C . ILE A 1 255 ? 1.766 -3.593 26.265 1.00 74.56 255 ILE A C 1
ATOM 2004 O O . ILE A 1 255 ? 1.253 -3.429 27.365 1.00 74.56 255 ILE A O 1
ATOM 2008 N N . ASP A 1 256 ? 1.044 -3.818 25.164 1.00 68.19 256 ASP A N 1
ATOM 2009 C CA . ASP A 1 256 ? -0.425 -3.793 25.162 1.00 68.19 256 ASP A CA 1
ATOM 2010 C C . ASP A 1 256 ? -1.057 -5.160 25.513 1.00 68.19 256 ASP A C 1
ATOM 2012 O O . ASP A 1 256 ? -2.267 -5.243 25.718 1.00 68.19 256 ASP A O 1
ATOM 2016 N N . ILE A 1 257 ? -0.270 -6.246 25.539 1.00 66.25 257 ILE A N 1
ATOM 2017 C CA . ILE A 1 257 ? -0.770 -7.631 25.668 1.00 66.25 257 ILE A CA 1
ATOM 2018 C C . ILE A 1 257 ? -0.553 -8.193 27.077 1.00 66.25 257 ILE A C 1
ATOM 2020 O O . ILE A 1 257 ? -1.390 -8.947 27.576 1.00 66.25 257 ILE A O 1
ATOM 2024 N N . VAL A 1 258 ? 0.572 -7.870 27.714 1.00 69.19 258 VAL A N 1
ATOM 2025 C CA . VAL A 1 258 ? 0.922 -8.407 29.032 1.00 69.19 258 VAL A CA 1
ATOM 2026 C C . VAL A 1 258 ? 0.424 -7.443 30.112 1.00 69.19 258 VAL A C 1
ATOM 2028 O O . VAL A 1 258 ? 0.741 -6.258 30.032 1.00 69.19 258 VAL A O 1
ATOM 2031 N N . PRO A 1 259 ? -0.315 -7.906 31.140 1.00 56.91 259 PRO A N 1
ATOM 2032 C CA . PRO A 1 259 ? -0.646 -7.068 32.286 1.00 56.91 259 PRO A CA 1
ATOM 2033 C C . PRO A 1 259 ? 0.652 -6.639 32.974 1.00 56.91 259 PRO A C 1
ATOM 2035 O O . PRO A 1 259 ? 1.370 -7.478 33.516 1.00 56.91 259 PRO A O 1
ATOM 2038 N N . GLN A 1 260 ? 0.963 -5.349 32.916 1.00 68.81 260 GLN A N 1
ATOM 2039 C CA . GLN A 1 260 ? 2.148 -4.747 33.519 1.00 68.81 260 GLN A CA 1
ATOM 2040 C C . GLN A 1 260 ? 1.726 -3.594 34.423 1.00 68.81 260 GLN A C 1
ATOM 2042 O O . GLN A 1 260 ? 0.686 -2.963 34.210 1.00 68.81 260 GLN A O 1
ATOM 2047 N N . SER A 1 261 ? 2.527 -3.326 35.448 1.00 77.94 261 SER A N 1
ATOM 2048 C CA . SER A 1 261 ? 2.372 -2.115 36.252 1.00 77.94 261 SER A CA 1
ATOM 2049 C C . SER A 1 261 ? 2.688 -0.865 35.421 1.00 77.94 261 SER A C 1
ATOM 2051 O O . SER A 1 261 ? 3.427 -0.918 34.437 1.00 77.94 261 SER A O 1
ATOM 2053 N N . GLU A 1 262 ? 2.148 0.285 35.821 1.00 73.81 262 GLU A N 1
ATOM 2054 C CA . GLU A 1 262 ? 2.391 1.556 35.123 1.00 73.81 262 GLU A CA 1
ATOM 2055 C C . GLU A 1 262 ? 3.889 1.924 35.091 1.00 73.81 262 GLU A C 1
ATOM 2057 O O . GLU A 1 262 ? 4.387 2.418 34.079 1.00 73.81 262 GLU A O 1
ATOM 2062 N N . GLU A 1 263 ? 4.635 1.591 36.151 1.00 78.12 263 GLU A N 1
ATOM 2063 C CA . GLU A 1 263 ? 6.090 1.781 36.222 1.00 78.12 263 GLU A CA 1
ATOM 2064 C C . GLU A 1 263 ? 6.857 0.886 35.232 1.00 78.12 263 GLU A C 1
ATOM 2066 O O . GLU A 1 263 ? 7.818 1.337 34.603 1.00 78.12 263 GLU A O 1
ATOM 2071 N N . GLU A 1 264 ? 6.430 -0.367 35.046 1.00 74.94 264 GLU A N 1
ATOM 2072 C CA . GLU A 1 264 ? 7.032 -1.293 34.074 1.00 74.94 264 GLU A CA 1
ATOM 2073 C C . GLU A 1 264 ? 6.786 -0.842 32.631 1.00 74.94 264 GLU A C 1
ATOM 2075 O O . GLU A 1 264 ? 7.700 -0.893 31.801 1.00 74.94 264 GLU A O 1
ATOM 2080 N N . VAL A 1 265 ? 5.581 -0.338 32.348 1.00 70.88 265 VAL A N 1
ATOM 2081 C CA . VAL A 1 265 ? 5.212 0.221 31.042 1.00 70.88 265 VAL A CA 1
ATOM 2082 C C . VAL A 1 265 ? 6.050 1.465 30.739 1.00 70.88 265 VAL A C 1
ATOM 2084 O O . VAL A 1 265 ? 6.646 1.556 29.663 1.00 70.88 265 VAL A O 1
ATOM 2087 N N . ASP A 1 266 ? 6.175 2.396 31.687 1.00 74.75 266 ASP A N 1
ATOM 2088 C CA . ASP A 1 266 ? 6.967 3.617 31.503 1.00 74.75 266 ASP A CA 1
ATOM 2089 C C . ASP A 1 266 ? 8.473 3.323 31.366 1.00 74.75 266 ASP A C 1
ATOM 2091 O O . ASP A 1 266 ? 9.164 3.934 30.535 1.00 74.75 266 ASP A O 1
ATOM 2095 N N . TRP A 1 267 ? 8.991 2.330 32.095 1.00 81.69 267 TRP A N 1
ATOM 2096 C CA . TRP A 1 267 ? 10.358 1.840 31.911 1.00 81.69 267 TRP A CA 1
ATOM 2097 C C . TRP A 1 267 ? 10.564 1.214 30.523 1.00 81.69 267 TRP A C 1
ATOM 2099 O O . TRP A 1 267 ? 11.543 1.530 29.834 1.00 81.69 267 TRP A O 1
ATOM 2109 N N . ALA A 1 268 ? 9.636 0.360 30.077 1.00 76.31 268 ALA A N 1
ATOM 2110 C CA . ALA A 1 268 ? 9.695 -0.289 28.770 1.00 76.31 268 ALA A CA 1
ATOM 2111 C C . ALA A 1 268 ? 9.651 0.741 27.634 1.00 76.31 268 ALA A C 1
ATOM 2113 O O . ALA A 1 268 ? 10.473 0.675 26.714 1.00 76.31 268 ALA A O 1
ATOM 2114 N N . ILE A 1 269 ? 8.765 1.735 27.739 1.00 72.38 269 ILE A N 1
ATOM 2115 C CA . ILE A 1 269 ? 8.660 2.864 26.810 1.00 72.38 269 ILE A CA 1
ATOM 2116 C C . ILE A 1 269 ? 9.986 3.628 26.731 1.00 72.38 269 ILE A C 1
ATOM 2118 O O . ILE A 1 269 ? 10.512 3.833 25.636 1.00 72.38 269 ILE A O 1
ATOM 2122 N N . THR A 1 270 ? 10.568 3.992 27.875 1.00 79.88 270 THR A N 1
ATOM 2123 C CA . THR A 1 270 ? 11.827 4.753 27.933 1.00 79.88 270 THR A CA 1
ATOM 2124 C C . THR A 1 270 ? 12.986 3.977 27.298 1.00 79.88 270 THR A C 1
ATOM 2126 O O . THR A 1 270 ? 13.785 4.521 26.529 1.00 79.88 270 THR A O 1
ATOM 2129 N N . ASN A 1 271 ? 13.067 2.673 27.570 1.00 82.38 271 ASN A N 1
ATOM 2130 C CA . ASN A 1 271 ? 14.087 1.796 27.000 1.00 82.38 271 ASN A CA 1
ATOM 2131 C C . ASN A 1 271 ? 13.923 1.640 25.476 1.00 82.38 271 ASN A C 1
ATOM 2133 O O . ASN A 1 271 ? 14.908 1.655 24.733 1.00 82.38 271 ASN A O 1
ATOM 2137 N N . ILE A 1 272 ? 12.682 1.525 24.995 1.00 76.50 272 ILE A N 1
ATOM 2138 C CA . ILE A 1 272 ? 12.374 1.470 23.562 1.00 76.50 272 ILE A CA 1
ATOM 2139 C C . ILE A 1 272 ? 12.732 2.794 22.882 1.00 76.50 272 ILE A C 1
ATOM 2141 O O . ILE A 1 272 ? 13.418 2.769 21.859 1.00 76.50 272 ILE A O 1
ATOM 2145 N N . GLU A 1 273 ? 12.364 3.942 23.458 1.00 76.00 273 GLU A N 1
ATOM 2146 C CA . GLU A 1 273 ? 12.723 5.256 22.911 1.00 76.00 273 GLU A CA 1
ATOM 2147 C C . GLU A 1 273 ? 14.244 5.397 22.773 1.00 76.00 273 GLU A C 1
ATOM 2149 O O . GLU A 1 273 ? 14.730 5.802 21.715 1.00 76.00 273 GLU A O 1
ATOM 2154 N N . LYS A 1 274 ? 15.015 4.980 23.785 1.00 83.44 274 LYS A N 1
ATOM 2155 C CA . LYS A 1 274 ? 16.483 5.006 23.731 1.00 83.44 274 LYS A CA 1
ATOM 2156 C C . LYS A 1 274 ? 17.040 4.160 22.583 1.00 83.44 274 LYS A C 1
ATOM 2158 O O . LYS A 1 274 ? 17.844 4.650 21.794 1.00 83.44 274 LYS A O 1
ATOM 2163 N N . LYS A 1 275 ? 16.581 2.915 22.433 1.00 81.00 275 LYS A N 1
ATOM 2164 C CA . LYS A 1 275 ? 17.016 2.026 21.337 1.00 81.00 275 LYS A CA 1
ATOM 2165 C C . LYS A 1 275 ? 16.653 2.578 19.957 1.00 81.00 275 LYS A C 1
ATOM 2167 O O . LYS A 1 275 ? 17.413 2.415 19.003 1.00 81.00 275 LYS A O 1
ATOM 2172 N N . ILE A 1 276 ? 15.501 3.232 19.849 1.00 73.19 276 ILE A N 1
ATOM 2173 C CA . ILE A 1 276 ? 15.034 3.895 18.631 1.00 73.19 276 ILE A CA 1
ATOM 2174 C C . ILE A 1 276 ? 15.918 5.113 18.295 1.00 73.19 276 ILE A C 1
ATOM 2176 O O . ILE A 1 276 ? 16.294 5.297 17.136 1.00 73.19 276 ILE A O 1
ATOM 2180 N N . GLN A 1 277 ? 16.302 5.919 19.290 1.00 76.25 277 GLN A N 1
ATOM 2181 C CA . GLN A 1 277 ? 17.236 7.041 19.116 1.00 76.25 277 GLN A CA 1
ATOM 2182 C C . GLN A 1 277 ? 18.630 6.560 18.684 1.00 76.25 277 GLN A C 1
ATOM 2184 O O . GLN A 1 277 ? 19.191 7.093 17.724 1.00 76.25 277 GLN A O 1
ATOM 2189 N N . ASP A 1 278 ? 19.149 5.505 19.317 1.00 81.25 278 ASP A N 1
ATOM 2190 C CA . ASP A 1 278 ? 20.421 4.878 18.935 1.00 81.25 278 ASP A CA 1
ATOM 2191 C C . ASP A 1 278 ? 20.378 4.365 17.487 1.00 81.25 278 ASP A C 1
ATOM 2193 O O . ASP A 1 278 ? 21.343 4.507 16.728 1.00 81.25 278 ASP A O 1
ATOM 2197 N N . LEU A 1 279 ? 19.246 3.785 17.073 1.00 74.75 279 LEU A N 1
ATOM 2198 C CA . LEU A 1 279 ? 19.044 3.336 15.700 1.00 74.75 279 LEU A CA 1
ATOM 2199 C C . LEU A 1 279 ? 19.060 4.519 14.721 1.00 74.75 279 LEU A C 1
ATOM 2201 O O . LEU A 1 279 ? 19.749 4.447 13.706 1.00 74.75 279 LEU A O 1
ATOM 2205 N N . LEU A 1 280 ? 18.391 5.633 15.035 1.00 70.50 280 LEU A N 1
ATOM 2206 C CA . LEU A 1 280 ? 18.419 6.835 14.193 1.00 70.50 280 LEU A CA 1
ATOM 2207 C C . LEU A 1 280 ? 19.818 7.439 14.048 1.00 70.50 280 LEU A C 1
ATOM 2209 O O . LEU A 1 280 ? 20.164 7.875 12.949 1.00 70.50 280 LEU A O 1
ATOM 2213 N N . GLN A 1 281 ? 20.623 7.454 15.113 1.00 77.12 281 GLN A N 1
ATOM 2214 C CA . GLN A 1 281 ? 22.011 7.918 15.039 1.00 77.12 281 GLN A CA 1
ATOM 2215 C C . GLN A 1 281 ? 22.844 7.030 14.115 1.00 77.12 281 GLN A C 1
ATOM 2217 O O . GLN A 1 281 ? 23.586 7.532 13.277 1.00 77.12 281 GLN A O 1
ATOM 2222 N N . LYS A 1 282 ? 22.660 5.709 14.195 1.00 70.38 282 LYS A N 1
ATOM 2223 C CA . LYS A 1 282 ? 23.343 4.759 13.309 1.00 70.38 282 LYS A CA 1
ATOM 2224 C C . LYS A 1 282 ? 22.861 4.847 11.865 1.00 70.38 282 LYS A C 1
ATOM 2226 O O . LYS A 1 282 ? 23.596 4.446 10.972 1.00 70.38 282 LYS A O 1
ATOM 2231 N N . VAL A 1 283 ? 21.647 5.333 11.604 1.00 64.25 283 VAL A N 1
ATOM 2232 C CA . VAL A 1 283 ? 21.117 5.523 10.242 1.00 64.25 283 VAL A CA 1
ATOM 2233 C C . VAL A 1 283 ? 21.717 6.751 9.550 1.00 64.25 283 VAL A C 1
ATOM 2235 O O . VAL A 1 283 ? 21.719 6.772 8.320 1.00 64.25 283 VAL A O 1
ATOM 2238 N N . GLN A 1 284 ? 22.244 7.745 10.274 1.00 56.84 284 GLN A N 1
ATOM 2239 C CA . GLN A 1 284 ? 22.960 8.875 9.659 1.00 56.84 284 GLN A CA 1
ATOM 2240 C C . GLN A 1 284 ? 24.166 8.356 8.852 1.00 56.84 284 GLN A C 1
ATOM 2242 O O . GLN A 1 284 ? 24.214 8.732 7.654 1.00 56.84 284 GLN A O 1
#

Secondary structure (DSSP, 8-state):
-PPP--HHHHTT--HHHHHHHHT-HHHHHT-SEEEEEEEEEETTEEEEEEEEES-THHHHHHHHHHHHS--TT-EEEEEEEEEEEETTEEEEEEEEEESS--HHHHHHHHHHHHHHHH--EEEEE-S----------------------------------SHHHHHHHHHHHHHHHHHHHHHHHHHHHHHHHTTT--HHHHHHHHHHHHHHHHHHHHHHHTS-HHHHHHHHHHHHHHHHHHHHHHHHHHHHHHHTTS---HHHHHHHHHHHHHHHHHHHHHH-

Sequence (284 aa):
MAEILSYDLLKEMKFAEFKKAFKEKTQWKKAKAAIFLIDYKMGTKKLPIAIPLRKTTALKGLIKQIKADKHPNQKLAAGFIKMVKTKDGPQLNFSLTSGGYAAEALEAKVATLFKQLLKFNFIVETTATVTEEEEDTAPNSATSDSATLPKEKNAAPHSPSSDSTNDLKAILSLFNQVKGDLKQEVKGIIKRFKSKNNHLKDAYVLDDVTNNIQRFMNQYAQLPPIAQKKLAAAKQKIEQQDLVLKKLSHQLSQIDIVPQSEEEVDWAITNIEKKIQDLLQKVQ

Radius of gyration: 24.35 Å; chains: 1; bounding box: 66×44×82 Å

pLDDT: mean 73.02, std 18.25, range [25.94, 94.38]